Protein AF-0000000075579683 (afdb_homodimer)

Sequence (230 aa):
MEKKNVARTNLFSVRLKEKQGLSKVEIKRVVIPQSGKAEYHLHPCPVVGHVVSGTLLFQIEGESPQLLTTGEAFYEPKNKPILHFDNVSDSESLVFIAYYLIEECEDLIVLLPKKMEKKNVARTNLFSVRLKEKQGLSKVEIKRVVIPQSGKAEYHLHPCPVVGHVVSGTLLFQIEGESPQLLTTGEAFYEPKNKPILHFDNVSDSESLVFIAYYLIEECEDLIVLLPKK

Organism: Bacteroides fragilis (strain ATCC 25285 / DSM 2151 / CCUG 4856 / JCM 11019 / LMG 10263 / NCTC 9343 / Onslow / VPI 2553 / EN-2) (NCBI:txid272559)

Structure (mmCIF, N/CA/C/O backbone):
data_AF-0000000075579683-model_v1
#
loop_
_entity.id
_entity.type
_entity.pdbx_description
1 polymer 'Uncharacterized protein'
#
loop_
_atom_site.group_PDB
_atom_site.id
_atom_site.type_symbol
_atom_site.label_atom_id
_atom_site.label_alt_id
_atom_site.label_comp_id
_atom_site.label_asym_id
_atom_site.label_entity_id
_atom_site.label_seq_id
_atom_site.pdbx_PDB_ins_code
_atom_site.Cartn_x
_atom_site.Cartn_y
_atom_site.Cartn_z
_atom_site.occupancy
_atom_site.B_iso_or_equiv
_atom_site.auth_seq_id
_atom_site.auth_comp_id
_atom_site.auth_asym_id
_atom_site.auth_atom_id
_atom_site.pdbx_PDB_model_num
ATOM 1 N N . MET A 1 1 ? -15.383 17.844 24.594 1 33.81 1 MET A N 1
ATOM 2 C CA . MET A 1 1 ? -15.281 17.438 23.188 1 33.81 1 MET A CA 1
ATOM 3 C C . MET A 1 1 ? -14.383 16.219 23.047 1 33.81 1 MET A C 1
ATOM 5 O O . MET A 1 1 ? -13.203 16.266 23.406 1 33.81 1 MET A O 1
ATOM 9 N N . GLU A 1 2 ? -14.891 15.125 23.219 1 41 2 GLU A N 1
ATOM 10 C CA . GLU A 1 2 ? -14.062 13.938 23.406 1 41 2 GLU A CA 1
ATOM 11 C C . GLU A 1 2 ? -12.914 13.898 22.406 1 41 2 GLU A C 1
ATOM 13 O O . GLU A 1 2 ? -13.102 14.18 21.219 1 41 2 GLU A O 1
ATOM 18 N N . LYS A 1 3 ? -11.766 14.109 22.828 1 48.84 3 LYS A N 1
ATOM 19 C CA . LYS A 1 3 ? -10.531 14.227 22.062 1 48.84 3 LYS A CA 1
ATOM 20 C C . LYS A 1 3 ? -10.461 13.156 20.969 1 48.84 3 LYS A C 1
ATOM 22 O O . LYS A 1 3 ? -10.562 11.961 21.25 1 48.84 3 LYS A O 1
ATOM 27 N N . LYS A 1 4 ? -11.289 13.258 19.828 1 62.31 4 LYS A N 1
ATOM 28 C CA . LYS A 1 4 ? -11.523 12.336 18.719 1 62.31 4 LYS A CA 1
ATOM 29 C C . LYS A 1 4 ? -10.203 11.859 18.125 1 62.31 4 LYS A C 1
ATOM 31 O O . LYS A 1 4 ? -9.516 12.625 17.438 1 62.31 4 LYS A O 1
ATOM 36 N N . ASN A 1 5 ? -9.719 10.836 18.844 1 86.38 5 ASN A N 1
ATOM 37 C CA . ASN A 1 5 ? -8.352 10.438 18.562 1 86.38 5 ASN A CA 1
ATOM 38 C C . ASN A 1 5 ? -8.258 9.602 17.281 1 86.38 5 ASN A C 1
ATOM 40 O O . ASN A 1 5 ? -9.242 8.984 16.875 1 86.38 5 ASN A O 1
ATOM 44 N N . VAL A 1 6 ? -7.223 9.766 16.594 1 95.5 6 VAL A N 1
ATOM 45 C CA . VAL A 1 6 ? -6.852 8.961 15.43 1 95.5 6 VAL A CA 1
ATOM 46 C C . VAL A 1 6 ? -6.57 7.523 15.859 1 95.5 6 VAL A C 1
ATOM 48 O O . VAL A 1 6 ? -5.723 7.285 16.719 1 95.5 6 VAL A O 1
ATOM 51 N N . ALA A 1 7 ? -7.441 6.555 15.359 1 97.31 7 ALA A N 1
ATOM 52 C CA . ALA A 1 7 ? -7.242 5.141 15.672 1 97.31 7 ALA A CA 1
ATOM 53 C C . ALA A 1 7 ? -6.387 4.465 14.602 1 97.31 7 ALA A C 1
ATOM 55 O O . ALA A 1 7 ? -6.641 4.613 13.406 1 97.31 7 ALA A O 1
ATOM 56 N N . ARG A 1 8 ? -5.391 3.67 15.047 1 96.94 8 ARG A N 1
ATOM 57 C CA . ARG A 1 8 ? -4.504 2.941 14.148 1 96.94 8 ARG A CA 1
ATOM 58 C C . ARG A 1 8 ? -4.523 1.447 14.445 1 96.94 8 ARG A C 1
ATOM 60 O O . ARG A 1 8 ? -4.34 1.037 15.594 1 96.94 8 ARG A O 1
ATOM 67 N N . THR A 1 9 ? -4.82 0.732 13.492 1 97.38 9 THR A N 1
ATOM 68 C CA . THR A 1 9 ? -4.789 -0.722 13.602 1 97.38 9 THR A CA 1
ATOM 69 C C . THR A 1 9 ? -3.713 -1.31 12.695 1 97.38 9 THR A C 1
ATOM 71 O O . THR A 1 9 ? -3.643 -0.971 11.508 1 97.38 9 THR A O 1
ATOM 74 N N . ASN A 1 10 ? -2.877 -2.219 13.25 1 98.12 10 ASN A N 1
ATOM 75 C CA . ASN A 1 10 ? -1.875 -2.891 12.43 1 98.12 10 ASN A CA 1
ATOM 76 C C . ASN A 1 10 ? -2.498 -3.975 11.562 1 98.12 10 ASN A C 1
ATOM 78 O O . ASN A 1 10 ? -3.109 -4.914 12.07 1 98.12 10 ASN A O 1
ATOM 82 N N . LEU A 1 11 ? -2.352 -3.887 10.234 1 97.69 11 LEU A N 1
ATOM 83 C CA . LEU A 1 11 ? -2.879 -4.898 9.328 1 97.69 11 LEU A CA 1
ATOM 84 C C . LEU A 1 11 ? -1.816 -5.945 9 1 97.69 11 LEU A C 1
ATOM 86 O O . LEU A 1 11 ? -2.121 -7.133 8.891 1 97.69 11 LEU A O 1
ATOM 90 N N . PHE A 1 12 ? -0.667 -5.5 8.828 1 98.31 12 PHE A N 1
ATOM 91 C CA . PHE A 1 12 ? 0.374 -6.387 8.32 1 98.31 12 PHE A CA 1
ATOM 92 C C . PHE A 1 12 ? 1.755 -5.781 8.547 1 98.31 12 PHE A C 1
ATOM 94 O O . PHE A 1 12 ? 1.937 -4.57 8.414 1 98.31 12 PHE A O 1
ATOM 101 N N . SER A 1 13 ? 2.688 -6.543 8.984 1 98.5 13 SER A N 1
ATOM 102 C CA . SER A 1 13 ? 4.105 -6.215 9.109 1 98.5 13 SER A CA 1
ATOM 103 C C . SER A 1 13 ? 4.977 -7.273 8.438 1 98.5 13 SER A C 1
ATOM 105 O O . SER A 1 13 ? 4.836 -8.469 8.711 1 98.5 13 SER A O 1
ATOM 107 N N . VAL A 1 14 ? 5.891 -6.785 7.547 1 98.44 14 VAL A N 1
ATOM 108 C CA . VAL A 1 14 ? 6.73 -7.777 6.883 1 98.44 14 VAL A CA 1
ATOM 109 C C . VAL A 1 14 ? 8.156 -7.238 6.754 1 98.44 14 VAL A C 1
ATOM 111 O O . VAL A 1 14 ? 8.352 -6.07 6.41 1 98.44 14 VAL A O 1
ATOM 114 N N . ARG A 1 15 ? 9.055 -8.07 7.102 1 98 15 ARG A N 1
ATOM 115 C CA . A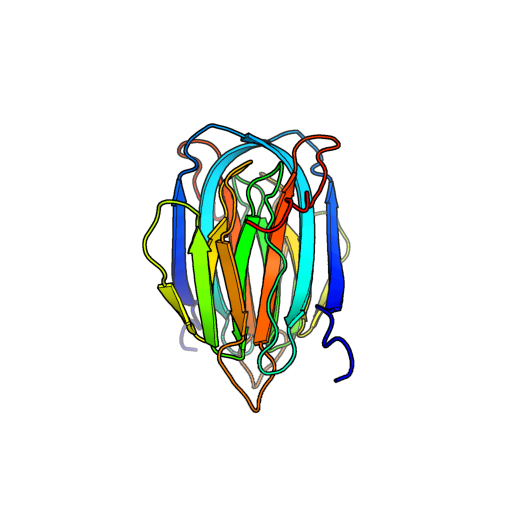RG A 1 15 ? 10.469 -7.805 6.824 1 98 15 ARG A CA 1
ATOM 116 C C . ARG A 1 15 ? 10.906 -8.477 5.527 1 98 15 ARG A C 1
ATOM 118 O O . ARG A 1 15 ? 10.648 -9.664 5.316 1 98 15 ARG A O 1
ATOM 125 N N . LEU A 1 16 ? 11.508 -7.672 4.676 1 97.88 16 LEU A N 1
ATOM 126 C CA . LEU A 1 16 ? 12.008 -8.242 3.43 1 97.88 16 LEU A CA 1
ATOM 127 C C . LEU A 1 16 ? 13.211 -9.148 3.688 1 97.88 16 LEU A C 1
ATOM 129 O O . LEU A 1 16 ? 14.039 -8.852 4.555 1 97.88 16 LEU A O 1
ATOM 133 N N . LYS A 1 17 ? 13.266 -10.203 2.922 1 93.25 17 LYS A N 1
ATOM 134 C CA . LYS A 1 17 ? 14.383 -11.133 3.082 1 93.25 17 LYS A CA 1
ATOM 135 C C . LYS A 1 17 ? 15.703 -10.461 2.732 1 93.25 17 LYS A C 1
ATOM 137 O O . LYS A 1 17 ? 16.719 -10.68 3.408 1 93.25 17 LYS A O 1
ATOM 142 N N . GLU A 1 18 ? 15.719 -9.68 1.678 1 93.56 18 GLU A N 1
ATOM 143 C CA . GLU A 1 18 ? 16.859 -8.883 1.265 1 93.56 18 GLU A CA 1
ATOM 144 C C . GLU A 1 18 ? 16.484 -7.414 1.102 1 93.56 18 GLU A C 1
ATOM 146 O O . GLU A 1 18 ? 15.375 -7.102 0.655 1 93.56 18 GLU A O 1
ATOM 151 N N . LYS A 1 19 ? 17.469 -6.652 1.446 1 93.25 19 LYS A N 1
ATOM 152 C CA . LYS A 1 19 ? 17.219 -5.223 1.272 1 93.25 19 LYS A CA 1
ATOM 153 C C . LYS A 1 19 ? 16.969 -4.887 -0.194 1 93.25 19 LYS A C 1
ATOM 155 O O . LYS A 1 19 ? 17.641 -5.406 -1.084 1 93.25 19 LYS A O 1
ATOM 160 N N . GLN A 1 20 ? 16.047 -4.062 -0.339 1 95.5 20 GLN A N 1
ATOM 161 C CA . GLN A 1 20 ? 15.633 -3.598 -1.658 1 95.5 20 GLN A CA 1
ATOM 162 C C . GLN A 1 20 ? 15.828 -2.092 -1.799 1 95.5 20 GLN A C 1
ATOM 164 O O . GLN A 1 20 ? 15.562 -1.334 -0.865 1 95.5 20 GLN A O 1
ATOM 169 N N . GLY A 1 21 ? 16.438 -1.691 -2.953 1 97.56 21 GLY A N 1
ATOM 170 C CA . GLY A 1 21 ? 16.328 -0.278 -3.275 1 97.56 21 GLY A CA 1
ATOM 171 C C . GLY A 1 21 ? 14.93 0.118 -3.727 1 97.56 21 GLY A C 1
ATOM 172 O O . GLY A 1 21 ? 14.242 -0.666 -4.383 1 97.56 21 GLY A O 1
ATOM 173 N N . LEU A 1 22 ? 14.539 1.293 -3.324 1 98.38 22 LEU A N 1
ATOM 174 C CA . LEU A 1 22 ? 13.219 1.788 -3.695 1 98.38 22 LEU A CA 1
ATOM 175 C C . LEU A 1 22 ? 13.32 3.148 -4.375 1 98.38 22 LEU A C 1
ATOM 177 O O . LEU A 1 22 ? 13.82 4.109 -3.785 1 98.38 22 LEU A O 1
ATOM 181 N N . SER A 1 23 ? 12.906 3.256 -5.602 1 98.44 23 SER A N 1
ATOM 182 C CA . SER A 1 23 ? 12.953 4.527 -6.316 1 98.44 23 SER A CA 1
ATOM 183 C C . SER A 1 23 ? 11.578 4.918 -6.84 1 98.44 23 SER A C 1
ATOM 185 O O . SER A 1 23 ? 11.352 6.07 -7.211 1 98.44 23 SER A O 1
ATOM 187 N N . LYS A 1 24 ? 10.648 3.963 -6.906 1 98.5 24 LYS A N 1
ATOM 188 C CA . LYS A 1 24 ? 9.32 4.18 -7.473 1 98.5 24 LYS A CA 1
ATOM 189 C C . LYS A 1 24 ? 8.289 3.254 -6.828 1 98.5 24 LYS A C 1
ATOM 191 O O . LYS A 1 24 ? 8.609 2.129 -6.441 1 98.5 24 LYS A O 1
ATOM 196 N N . VAL A 1 25 ? 7.082 3.717 -6.66 1 98.75 25 VAL A N 1
ATOM 197 C CA . VAL A 1 25 ? 5.957 2.893 -6.23 1 98.75 25 VAL A CA 1
ATOM 198 C C . VAL A 1 25 ? 4.832 2.975 -7.262 1 98.75 25 VAL A C 1
ATOM 200 O O . VAL A 1 25 ? 4.473 4.062 -7.715 1 98.75 25 VAL A O 1
ATOM 203 N N . GLU A 1 26 ? 4.355 1.849 -7.695 1 98.75 26 GLU A N 1
ATOM 204 C CA . GLU A 1 26 ? 3.143 1.742 -8.5 1 98.75 26 GLU A CA 1
ATOM 205 C C . GLU A 1 26 ? 2.004 1.121 -7.695 1 98.75 26 GLU A C 1
ATOM 207 O O . GLU A 1 26 ? 2.168 0.058 -7.094 1 98.75 26 GLU A O 1
ATOM 212 N N . ILE A 1 27 ? 0.857 1.819 -7.668 1 98.88 27 ILE A N 1
ATOM 213 C CA . ILE A 1 27 ? -0.323 1.308 -6.98 1 98.88 27 ILE A CA 1
ATOM 214 C C . ILE A 1 27 ? -1.395 0.935 -8 1 98.88 27 ILE A C 1
ATOM 216 O O . ILE A 1 27 ? -1.785 1.761 -8.828 1 98.88 27 ILE A O 1
ATOM 220 N N . LYS A 1 28 ? -1.854 -0.32 -7.965 1 98.69 28 LYS A N 1
ATOM 221 C CA . LYS A 1 28 ? -2.846 -0.826 -8.906 1 98.69 28 LYS A CA 1
ATOM 222 C C . LYS A 1 28 ? -4.074 -1.365 -8.18 1 98.69 28 LYS A C 1
ATOM 224 O O . LYS A 1 28 ? -3.947 -2.012 -7.137 1 98.69 28 LYS A O 1
ATOM 229 N N . ARG A 1 29 ? -5.207 -1.025 -8.672 1 98.62 29 ARG A N 1
ATOM 230 C CA . ARG A 1 29 ? -6.426 -1.751 -8.328 1 98.62 29 ARG A CA 1
ATOM 231 C C . ARG A 1 29 ? -6.676 -2.898 -9.305 1 98.62 29 ARG A C 1
ATOM 233 O O . ARG A 1 29 ? -6.727 -2.689 -10.516 1 98.62 29 ARG A O 1
ATOM 240 N N . VAL A 1 30 ? -6.844 -4.07 -8.82 1 98.81 30 VAL A N 1
ATOM 241 C CA . VAL A 1 30 ? -6.953 -5.242 -9.688 1 98.81 30 VAL A CA 1
ATOM 242 C C . VAL A 1 30 ? -8.266 -5.969 -9.398 1 98.81 30 VAL A C 1
ATOM 244 O O . VAL A 1 30 ? -8.656 -6.137 -8.242 1 98.81 30 VAL A O 1
ATOM 247 N N . VAL A 1 31 ? -8.906 -6.379 -10.414 1 98.75 31 VAL A N 1
ATOM 248 C CA . VAL A 1 31 ? -10.164 -7.113 -10.32 1 98.75 31 VAL A CA 1
ATOM 249 C C . VAL A 1 31 ? -10.031 -8.453 -11.039 1 98.75 31 VAL A C 1
ATOM 251 O O . VAL A 1 31 ? -9.711 -8.5 -12.234 1 98.75 31 VAL A O 1
ATOM 254 N N . ILE A 1 32 ? -10.234 -9.5 -10.312 1 98.69 32 ILE A N 1
ATOM 255 C CA . ILE A 1 32 ? -10.297 -10.844 -10.891 1 98.69 32 ILE A CA 1
ATOM 256 C C . ILE A 1 32 ? -11.742 -11.336 -10.883 1 98.69 32 ILE A C 1
ATOM 258 O O . ILE A 1 32 ? -12.367 -11.43 -9.828 1 98.69 32 ILE A O 1
ATOM 262 N N . PRO A 1 33 ? -12.312 -11.602 -12.055 1 98.44 33 PRO A N 1
ATOM 263 C CA . PRO A 1 33 ? -13.719 -12.016 -12.102 1 98.44 33 PRO A CA 1
ATOM 264 C C . PRO A 1 33 ? -13.977 -13.32 -11.344 1 98.44 33 PRO A C 1
ATOM 266 O O . PRO A 1 33 ? -13.023 -13.977 -10.906 1 98.44 33 PRO A O 1
ATOM 269 N N . GLN A 1 34 ? -15.289 -13.602 -11.188 1 97.88 34 GLN A N 1
ATOM 270 C CA . GLN A 1 34 ? -15.68 -14.836 -10.516 1 97.88 34 GLN A CA 1
ATOM 271 C C . GLN A 1 34 ? -14.938 -16.031 -11.102 1 97.88 34 GLN A C 1
ATOM 273 O O . GLN A 1 34 ? -14.805 -16.156 -12.32 1 97.88 34 GLN A O 1
ATOM 278 N N . SER A 1 35 ? -14.391 -16.812 -10.227 1 97.5 35 SER A N 1
ATOM 279 C CA . SER A 1 35 ? -13.711 -18.062 -10.547 1 97.5 35 SER A CA 1
ATOM 280 C C . SER A 1 35 ? -12.453 -17.812 -11.375 1 97.5 35 SER A C 1
ATOM 282 O O . SER A 1 35 ? -11.867 -18.75 -11.922 1 97.5 35 SER A O 1
ATOM 284 N N . GLY A 1 36 ? -12.07 -16.547 -11.398 1 97.88 36 GLY A N 1
ATOM 285 C CA . GLY A 1 36 ? -10.875 -16.188 -12.156 1 97.88 36 GLY A CA 1
ATOM 286 C C . GLY A 1 36 ? -9.586 -16.516 -11.422 1 97.88 36 GLY A C 1
ATOM 287 O O . GLY A 1 36 ? -9.586 -16.672 -10.203 1 97.88 36 GLY A O 1
ATOM 288 N N . LYS A 1 37 ? -8.5 -16.562 -12.219 1 96.81 37 LYS A N 1
ATOM 289 C CA . LYS A 1 37 ? -7.172 -16.859 -11.688 1 96.81 37 LYS A CA 1
ATOM 290 C C . LYS A 1 37 ? -6.102 -16.016 -12.359 1 96.81 37 LYS A C 1
ATOM 292 O O . LYS A 1 37 ? -6.172 -15.766 -13.57 1 96.81 37 LYS A O 1
ATOM 297 N N . ALA A 1 38 ? -5.168 -15.594 -11.5 1 96.94 38 ALA A N 1
ATOM 298 C CA . ALA A 1 38 ? -3.979 -15.016 -12.125 1 96.94 38 ALA A CA 1
ATOM 299 C C . ALA A 1 38 ? -3.094 -16.109 -12.727 1 96.94 38 ALA A C 1
ATOM 301 O O . ALA A 1 38 ? -3 -17.203 -12.18 1 96.94 38 ALA A O 1
ATOM 302 N N . GLU A 1 39 ? -2.424 -15.734 -13.789 1 96 39 GLU A N 1
ATOM 303 C CA . GLU A 1 39 ? -1.449 -16.656 -14.375 1 96 39 GLU A CA 1
ATOM 304 C C . GLU A 1 39 ? -0.264 -16.859 -13.438 1 96 39 GLU A C 1
ATOM 306 O O . GLU A 1 39 ? 0.032 -16.016 -12.594 1 96 39 GLU A O 1
ATOM 311 N N . TYR A 1 40 ? 0.343 -18.016 -13.633 1 97.75 40 TYR A N 1
ATOM 312 C CA . TYR A 1 40 ? 1.605 -18.281 -12.945 1 97.75 40 TYR A CA 1
ATOM 313 C C . TYR A 1 40 ? 2.627 -17.188 -13.258 1 97.75 40 TYR A C 1
ATOM 315 O O . TYR A 1 40 ? 2.893 -16.891 -14.43 1 97.75 40 TYR A O 1
ATOM 323 N N . HIS A 1 41 ? 3.215 -16.547 -12.164 1 98.44 41 HIS A N 1
ATOM 324 C CA . HIS A 1 41 ? 4.031 -15.359 -12.406 1 98.44 41 HIS A CA 1
ATOM 325 C C . HIS A 1 41 ? 4.988 -15.102 -11.25 1 98.44 41 HIS A C 1
ATOM 327 O O . HIS A 1 41 ? 4.949 -15.805 -10.234 1 98.44 41 HIS A O 1
ATOM 333 N N . LEU A 1 42 ? 5.824 -14.172 -11.43 1 98.62 42 LEU A N 1
ATOM 334 C CA . LEU A 1 42 ? 6.609 -13.555 -10.367 1 98.62 42 LEU A CA 1
ATOM 335 C C . LEU A 1 42 ? 6.777 -12.062 -10.609 1 98.62 42 LEU A C 1
ATOM 337 O O . LEU A 1 42 ? 6.414 -11.555 -11.672 1 98.62 42 LEU A O 1
ATOM 341 N N . HIS A 1 43 ? 7.211 -11.383 -9.609 1 98.69 43 HIS A N 1
ATOM 342 C CA . HIS A 1 43 ? 7.508 -9.961 -9.711 1 98.69 43 HIS A CA 1
ATOM 343 C C . HIS A 1 43 ? 8.984 -9.688 -9.453 1 98.69 43 HIS A C 1
ATOM 345 O O . HIS A 1 43 ? 9.547 -10.133 -8.453 1 98.69 43 HIS A O 1
ATOM 351 N N . PRO A 1 44 ? 9.68 -8.961 -10.352 1 98.25 44 PRO A N 1
ATOM 352 C CA . PRO A 1 44 ? 11.07 -8.562 -10.125 1 98.25 44 PRO A CA 1
ATOM 353 C C . PRO A 1 44 ? 11.211 -7.531 -9.008 1 98.25 44 PRO A C 1
ATOM 355 O O . PRO A 1 44 ? 12.32 -7.09 -8.711 1 98.25 44 PRO A O 1
ATOM 358 N N . CYS A 1 45 ? 10.172 -7.074 -8.367 1 98.25 45 CYS A N 1
ATOM 359 C CA . CYS A 1 45 ? 10.117 -6.211 -7.195 1 98.25 45 CYS A CA 1
ATOM 360 C C . CYS A 1 45 ? 9.211 -6.805 -6.121 1 98.25 45 CYS A C 1
ATOM 362 O O . CYS A 1 45 ? 8.328 -7.613 -6.422 1 98.25 45 CYS A O 1
ATOM 364 N N . PRO A 1 46 ? 9.438 -6.434 -4.809 1 98.5 46 PRO A N 1
ATOM 365 C CA . PRO A 1 46 ? 8.438 -6.836 -3.816 1 98.5 46 PRO A CA 1
ATOM 366 C C . PRO A 1 46 ? 7.066 -6.215 -4.074 1 98.5 46 PRO A C 1
ATOM 368 O O . PRO A 1 46 ? 6.98 -5.062 -4.508 1 98.5 46 PRO A O 1
ATOM 371 N N . VAL A 1 47 ? 6.008 -6.949 -3.814 1 98.81 47 VAL A N 1
ATOM 372 C CA . VAL A 1 47 ? 4.641 -6.453 -3.91 1 98.81 47 VAL A CA 1
ATOM 373 C C . VAL A 1 47 ? 3.91 -6.688 -2.59 1 98.81 47 VAL A C 1
ATOM 375 O O . VAL A 1 47 ? 3.979 -7.781 -2.023 1 98.81 47 VAL A O 1
ATOM 378 N N . VAL A 1 48 ? 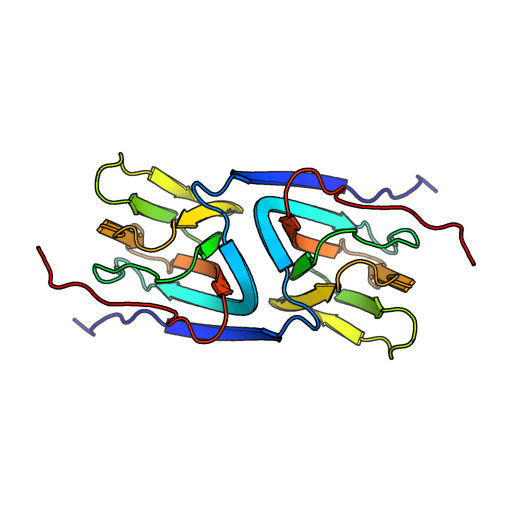3.334 -5.703 -2.035 1 98.88 48 VAL A N 1
ATOM 379 C CA . VAL A 1 48 ? 2.43 -5.812 -0.894 1 98.88 48 VAL A CA 1
ATOM 380 C C . VAL A 1 48 ? 1.044 -5.305 -1.284 1 98.88 48 VAL A C 1
ATOM 382 O O . VAL A 1 48 ? 0.897 -4.566 -2.262 1 98.88 48 VAL A O 1
ATOM 385 N N . GLY A 1 49 ? 0.071 -5.695 -0.578 1 98.81 49 GLY A N 1
ATOM 386 C CA . GLY A 1 49 ? -1.29 -5.258 -0.843 1 98.81 49 GLY A CA 1
ATOM 387 C C . GLY A 1 49 ? -2.303 -5.84 0.125 1 98.81 49 GLY A C 1
ATOM 388 O O . GLY A 1 49 ? -1.933 -6.391 1.163 1 98.81 49 GLY A O 1
ATOM 389 N N . HIS A 1 50 ? -3.543 -5.605 -0.127 1 98.75 50 HIS A N 1
ATOM 390 C CA . HIS A 1 50 ? -4.625 -6.168 0.678 1 98.75 50 HIS A CA 1
ATOM 391 C C . HIS A 1 50 ? -5.871 -6.406 -0.164 1 98.75 50 HIS A C 1
ATOM 393 O O . HIS A 1 50 ? -6.059 -5.766 -1.202 1 98.75 50 HIS A O 1
ATOM 399 N N . VAL A 1 51 ? -6.68 -7.301 0.344 1 98.81 51 VAL A N 1
ATOM 400 C CA . VAL A 1 51 ? -7.957 -7.609 -0.293 1 98.81 51 VAL A CA 1
ATOM 401 C C . VAL A 1 51 ? -8.984 -6.539 0.065 1 98.81 51 VAL A C 1
ATOM 403 O O . VAL A 1 51 ? -9.172 -6.223 1.241 1 98.81 51 VAL A O 1
ATOM 406 N N . VAL A 1 52 ? -9.594 -5.977 -0.947 1 98.25 52 VAL A N 1
ATOM 407 C CA . VAL A 1 52 ? -10.641 -4.977 -0.745 1 98.25 52 VAL A CA 1
ATOM 408 C C . VAL A 1 52 ? -12 -5.668 -0.632 1 98.25 52 VAL A C 1
ATOM 410 O O . VAL A 1 52 ? -12.812 -5.309 0.218 1 98.25 52 VAL A O 1
ATOM 413 N N . SER A 1 53 ? -12.18 -6.633 -1.475 1 98.38 53 SER A N 1
ATOM 414 C CA . SER A 1 53 ? -13.391 -7.441 -1.431 1 98.38 53 SER A CA 1
ATOM 415 C C . SER A 1 53 ? -13.164 -8.82 -2.045 1 98.38 53 SER A C 1
ATOM 417 O O . SER A 1 53 ? -12.414 -8.953 -3.012 1 98.38 53 SER A O 1
ATOM 419 N N . GLY A 1 54 ? -13.922 -9.805 -1.453 1 98.44 54 GLY A N 1
ATOM 420 C CA . GLY A 1 54 ? -13.828 -11.164 -1.963 1 98.44 54 GLY A CA 1
ATOM 421 C C . GLY A 1 54 ? -12.906 -12.047 -1.146 1 98.44 54 GLY A C 1
ATOM 422 O O . GLY A 1 54 ? -12.562 -11.711 -0.013 1 98.44 54 GLY A O 1
ATOM 423 N N . THR A 1 55 ? -12.719 -13.25 -1.65 1 98.69 55 THR A N 1
ATOM 424 C CA . THR A 1 55 ? -11.844 -14.242 -1.039 1 98.69 55 THR A CA 1
ATOM 425 C C . THR A 1 55 ? -10.773 -14.695 -2.023 1 98.69 55 THR A C 1
ATOM 427 O O . THR A 1 55 ? -11.078 -15.086 -3.152 1 98.69 55 THR A O 1
ATOM 430 N N . LEU A 1 56 ? -9.539 -14.617 -1.562 1 98.88 56 LEU A N 1
ATOM 431 C CA . LEU A 1 56 ? -8.352 -14.898 -2.369 1 98.88 56 LEU A CA 1
ATOM 432 C C . LEU A 1 56 ? -7.688 -16.188 -1.925 1 98.88 56 LEU A C 1
ATOM 434 O O . LEU A 1 56 ? -7.336 -16.344 -0.753 1 98.88 56 LEU A O 1
ATOM 438 N N . LEU A 1 57 ? -7.543 -17.125 -2.816 1 98.94 57 LEU A N 1
ATOM 439 C CA . LEU A 1 57 ? -6.578 -18.203 -2.619 1 98.94 57 LEU A CA 1
ATOM 440 C C . LEU A 1 57 ? -5.184 -17.781 -3.055 1 98.94 57 LEU A C 1
ATOM 442 O O . LEU A 1 57 ? -4.941 -17.562 -4.242 1 98.94 57 LEU A O 1
ATOM 446 N N . PHE A 1 58 ? -4.336 -17.656 -2.117 1 98.94 58 PHE A N 1
ATOM 447 C CA . PHE A 1 58 ? -2.986 -17.141 -2.307 1 98.94 58 PHE A CA 1
ATOM 448 C C . PHE A 1 58 ? -1.945 -18.203 -1.977 1 98.94 58 PHE A C 1
ATOM 450 O O . PHE A 1 58 ? -1.998 -18.828 -0.911 1 98.94 58 PHE A O 1
ATOM 457 N N . GLN A 1 59 ? -0.987 -18.359 -2.914 1 98.88 59 GLN A N 1
ATOM 458 C CA . GLN A 1 59 ? 0.049 -19.344 -2.623 1 98.88 59 GLN A CA 1
ATOM 459 C C . GLN A 1 59 ? 1.359 -18.984 -3.318 1 98.88 59 GLN A C 1
ATOM 461 O O . GLN A 1 59 ? 1.416 -18.906 -4.547 1 98.88 59 GLN A O 1
ATOM 466 N N . ILE A 1 60 ? 2.318 -18.797 -2.559 1 98.75 60 ILE A N 1
ATOM 467 C CA . ILE A 1 60 ? 3.688 -18.703 -3.051 1 98.75 60 ILE A CA 1
ATOM 468 C C . ILE A 1 60 ? 4.234 -20.094 -3.311 1 98.75 60 ILE A C 1
ATOM 470 O O . ILE A 1 60 ? 4.023 -21.016 -2.51 1 98.75 60 ILE A O 1
ATOM 474 N N . GLU A 1 61 ? 4.941 -20.234 -4.422 1 98.31 61 GLU A N 1
ATOM 475 C CA . GLU A 1 61 ? 5.504 -21.547 -4.715 1 98.31 61 GLU A CA 1
ATOM 476 C C . GLU A 1 61 ? 6.406 -22.031 -3.582 1 98.31 61 GLU A C 1
ATOM 478 O O . GLU A 1 61 ? 7.27 -21.281 -3.107 1 98.31 61 GLU A O 1
ATOM 483 N N . GLY A 1 62 ? 6.152 -23.25 -3.195 1 98 62 GLY A N 1
ATOM 484 C CA . GLY A 1 62 ? 6.941 -23.844 -2.127 1 98 62 GLY A CA 1
ATOM 485 C C . GLY A 1 62 ? 6.363 -23.578 -0.748 1 98 62 GLY A C 1
ATOM 486 O O . GLY A 1 62 ? 6.891 -24.078 0.251 1 98 62 GLY A O 1
ATOM 487 N N . GLU A 1 63 ? 5.34 -22.781 -0.603 1 98.5 63 GLU A N 1
ATOM 488 C CA . GLU A 1 63 ? 4.688 -22.5 0.669 1 98.5 63 GLU A CA 1
ATOM 489 C C . GLU A 1 63 ? 3.252 -23.016 0.684 1 98.5 63 GLU A C 1
ATOM 491 O O . GLU A 1 63 ? 2.701 -23.359 -0.364 1 98.5 63 GLU A O 1
ATOM 496 N N . SER A 1 64 ? 2.664 -23.125 1.851 1 98.69 64 SER A N 1
ATOM 497 C CA . SER A 1 64 ? 1.271 -23.547 1.97 1 98.69 64 SER A CA 1
ATOM 498 C C . SER A 1 64 ? 0.325 -22.469 1.433 1 98.69 64 SER A C 1
ATOM 500 O O . SER A 1 64 ? 0.596 -21.281 1.559 1 98.69 64 SER A O 1
ATOM 502 N N . PRO A 1 65 ? -0.823 -22.906 0.901 1 98.69 65 PRO A N 1
ATOM 503 C CA . PRO A 1 65 ? -1.813 -21.922 0.468 1 98.69 65 PRO A CA 1
ATOM 504 C C . PRO A 1 65 ? -2.479 -21.203 1.639 1 98.69 65 PRO A C 1
ATOM 506 O O . PRO A 1 65 ? -2.566 -21.75 2.738 1 98.69 65 PRO A O 1
ATOM 509 N N . GLN A 1 66 ? -2.908 -20.031 1.371 1 98.75 66 GLN A N 1
ATOM 510 C CA . GLN A 1 66 ? -3.666 -19.219 2.314 1 98.75 66 GLN A CA 1
ATOM 511 C C . GLN A 1 66 ? -4.965 -18.719 1.689 1 98.75 66 GLN A C 1
ATOM 513 O O . GLN A 1 66 ? -5.004 -18.391 0.501 1 98.75 66 GLN A O 1
ATOM 518 N N . LEU A 1 67 ? -5.977 -18.719 2.492 1 98.81 67 LEU A N 1
ATOM 519 C CA . LEU A 1 67 ? -7.191 -18 2.119 1 98.81 67 LEU A CA 1
ATOM 520 C C . LEU A 1 67 ? -7.238 -16.625 2.789 1 98.81 67 LEU A C 1
ATOM 522 O O . LEU A 1 67 ? -7.199 -16.531 4.016 1 98.81 67 LEU A O 1
ATOM 526 N N . LEU A 1 68 ? -7.273 -15.625 1.999 1 98.81 68 LEU A N 1
ATOM 527 C CA . LEU A 1 68 ? -7.344 -14.258 2.504 1 98.81 68 LEU A CA 1
ATOM 528 C C . LEU A 1 68 ? -8.688 -13.625 2.168 1 98.81 68 LEU A C 1
ATOM 530 O O . LEU A 1 68 ? -9.18 -13.758 1.041 1 98.81 68 LEU A O 1
ATOM 534 N N . THR A 1 69 ? -9.242 -12.945 3.141 1 98.56 69 THR A N 1
ATOM 535 C CA . THR A 1 69 ? -10.539 -12.305 2.93 1 98.56 69 THR A CA 1
ATOM 536 C C . THR A 1 69 ? -10.422 -10.789 3.059 1 98.56 69 THR A C 1
ATOM 538 O O . THR A 1 69 ? -9.328 -10.266 3.277 1 98.56 69 THR A O 1
ATOM 541 N N . THR A 1 70 ? -11.555 -10.148 2.848 1 97.94 70 THR A N 1
ATOM 542 C CA . THR A 1 70 ? -11.633 -8.695 2.826 1 97.94 70 THR A CA 1
ATOM 543 C C . THR A 1 70 ? -10.859 -8.094 4 1 97.94 70 THR A C 1
ATOM 545 O O . THR A 1 70 ? -11.078 -8.477 5.152 1 97.94 70 THR A O 1
ATOM 548 N N . GLY A 1 71 ? -9.93 -7.227 3.648 1 96.81 71 GLY A N 1
ATOM 549 C CA . GLY A 1 71 ? -9.18 -6.508 4.668 1 96.81 71 GLY A CA 1
ATOM 550 C C . GLY A 1 71 ? -7.824 -7.129 4.961 1 96.81 71 GLY A C 1
ATOM 551 O O . GLY A 1 71 ? -6.953 -6.48 5.547 1 96.81 71 GLY A O 1
ATOM 552 N N . GLU A 1 72 ? -7.621 -8.336 4.602 1 98.31 72 GLU A N 1
ATOM 553 C CA . GLU A 1 72 ? -6.363 -9.008 4.91 1 98.31 72 GLU A CA 1
ATOM 554 C C . GLU A 1 72 ? -5.297 -8.695 3.863 1 98.31 72 GLU A C 1
ATOM 556 O O . GLU A 1 72 ? -5.605 -8.531 2.682 1 98.31 72 GLU A O 1
ATOM 561 N N . ALA A 1 73 ? -4.062 -8.633 4.34 1 98.75 73 ALA A N 1
ATOM 562 C CA . ALA A 1 73 ? -2.943 -8.203 3.506 1 98.75 73 ALA A CA 1
ATOM 563 C C . ALA A 1 73 ? -2.18 -9.406 2.955 1 98.75 73 ALA A C 1
ATOM 565 O O . ALA A 1 73 ? -2.309 -10.523 3.469 1 98.75 73 ALA A O 1
ATOM 566 N N . PHE A 1 74 ? -1.455 -9.227 1.897 1 98.88 74 PHE A N 1
ATOM 567 C CA . PHE A 1 74 ? -0.567 -10.219 1.309 1 98.88 74 PHE A CA 1
ATOM 568 C C . PHE A 1 74 ? 0.789 -9.609 0.978 1 98.88 74 PHE A C 1
ATOM 570 O O . PHE A 1 74 ? 0.923 -8.383 0.909 1 98.88 74 PHE A O 1
ATOM 577 N N . TYR A 1 75 ? 1.74 -10.445 0.851 1 98.88 75 TYR A N 1
ATOM 578 C CA . TYR A 1 75 ? 3.098 -10.086 0.454 1 98.88 75 TYR A CA 1
ATOM 579 C C . TYR A 1 75 ? 3.643 -11.07 -0.572 1 98.88 75 TYR A C 1
ATOM 581 O O . TYR A 1 75 ? 3.619 -12.281 -0.351 1 98.88 75 TYR A O 1
ATOM 589 N N . GLU A 1 76 ? 4.016 -10.586 -1.7 1 98.69 76 GLU A N 1
ATOM 590 C CA . GLU A 1 76 ? 4.734 -11.344 -2.719 1 98.69 76 GLU A CA 1
ATOM 591 C C . GLU A 1 76 ? 6.207 -10.945 -2.77 1 98.69 76 GLU A C 1
ATOM 593 O O . GLU A 1 76 ? 6.547 -9.859 -3.246 1 98.69 76 GLU A O 1
ATOM 598 N N . PRO A 1 77 ? 7.121 -11.867 -2.369 1 98.5 77 PRO A N 1
ATOM 599 C CA . PRO A 1 77 ? 8.547 -11.516 -2.354 1 98.5 77 PRO A CA 1
ATOM 600 C C . PRO A 1 77 ? 9.125 -11.344 -3.756 1 98.5 77 PRO A C 1
ATOM 602 O O . PRO A 1 77 ? 8.656 -11.984 -4.703 1 98.5 77 PRO A O 1
ATOM 605 N N . LYS A 1 78 ? 10.141 -10.5 -3.822 1 98.31 78 LYS A N 1
ATOM 606 C CA . LYS A 1 78 ? 10.859 -10.281 -5.074 1 98.31 78 LYS A CA 1
ATOM 607 C C . LYS A 1 78 ? 11.32 -11.609 -5.684 1 98.31 78 LYS A C 1
ATOM 609 O O . LYS A 1 78 ? 11.914 -12.438 -4.996 1 98.31 78 LYS A O 1
ATOM 614 N N . ASN A 1 79 ? 10.984 -11.805 -6.906 1 98.12 79 ASN A N 1
ATOM 615 C CA . ASN A 1 79 ? 11.461 -12.898 -7.754 1 98.12 79 ASN A CA 1
ATOM 616 C C . ASN A 1 79 ? 11.008 -14.258 -7.227 1 98.12 79 ASN A C 1
ATOM 618 O O . ASN A 1 79 ? 11.672 -15.266 -7.461 1 98.12 79 ASN A O 1
ATOM 622 N N . LYS A 1 80 ? 10.008 -14.32 -6.449 1 98.31 80 LYS A N 1
ATOM 623 C CA . LYS A 1 80 ? 9.438 -15.594 -5.996 1 98.31 80 LYS A CA 1
ATOM 624 C C . LYS A 1 80 ? 8.164 -15.93 -6.766 1 98.31 80 LYS A C 1
ATOM 626 O O . LYS A 1 80 ? 7.23 -15.133 -6.816 1 98.31 80 LYS A O 1
ATOM 631 N N . PRO A 1 81 ? 8.117 -17.094 -7.363 1 98.69 81 PRO A N 1
ATOM 632 C CA . PRO A 1 81 ? 6.941 -17.453 -8.148 1 98.69 81 PRO A CA 1
ATOM 633 C C . PRO A 1 81 ? 5.672 -17.562 -7.305 1 98.69 81 PRO A C 1
ATOM 635 O O . PRO A 1 81 ? 5.711 -18.094 -6.191 1 98.69 81 PRO A O 1
ATOM 638 N N . ILE A 1 82 ? 4.582 -17.031 -7.824 1 98.69 82 ILE A N 1
ATOM 639 C CA . ILE A 1 82 ? 3.254 -17.125 -7.234 1 98.69 82 ILE A CA 1
ATOM 640 C C . ILE A 1 82 ? 2.439 -18.188 -7.977 1 98.69 82 ILE A C 1
ATOM 642 O O . ILE A 1 82 ? 2.113 -18.016 -9.156 1 98.69 82 ILE A O 1
ATOM 646 N N . LEU A 1 83 ? 2.141 -19.203 -7.215 1 98.31 83 LEU A N 1
ATOM 647 C CA . LEU A 1 83 ? 1.445 -20.344 -7.801 1 98.31 83 LEU A CA 1
ATOM 648 C C . LEU A 1 83 ? -0.048 -20.062 -7.926 1 98.31 83 LEU A C 1
ATOM 650 O O . LEU A 1 83 ? -0.664 -20.406 -8.938 1 98.31 83 LEU A O 1
ATOM 654 N N . HIS A 1 84 ? -0.583 -19.5 -6.887 1 98.31 84 HIS A N 1
ATOM 655 C CA . HIS A 1 84 ? -2.006 -19.188 -6.902 1 98.31 84 HIS A CA 1
ATOM 656 C C . HIS A 1 84 ? -2.26 -17.75 -6.453 1 98.31 84 HIS A C 1
ATOM 658 O O . HIS A 1 84 ? -1.711 -17.297 -5.441 1 98.31 84 HIS A O 1
ATOM 664 N N . PHE A 1 85 ? -3 -17.109 -7.164 1 98.69 85 PHE A N 1
ATOM 665 C CA . PHE A 1 85 ? -3.699 -15.859 -6.855 1 98.69 85 PHE A CA 1
ATOM 666 C C . PHE A 1 85 ? -5.094 -15.859 -7.473 1 98.69 85 PHE A C 1
ATOM 668 O O . PHE A 1 85 ? -5.328 -15.18 -8.477 1 98.69 85 PHE A O 1
ATOM 675 N N . ASP A 1 86 ? -5.992 -16.547 -6.785 1 98.62 86 ASP A N 1
ATOM 676 C CA . ASP A 1 86 ? -7.234 -17.016 -7.398 1 98.62 86 ASP A CA 1
ATOM 677 C C . ASP A 1 86 ? -8.453 -16.438 -6.672 1 98.62 86 ASP A C 1
ATOM 679 O O . ASP A 1 86 ? -8.469 -16.375 -5.441 1 98.62 86 ASP A O 1
ATOM 683 N N . ASN A 1 87 ? -9.438 -16.078 -7.504 1 98.75 87 ASN A N 1
ATOM 684 C CA . ASN A 1 87 ? -10.758 -15.781 -6.953 1 98.75 87 ASN A CA 1
ATOM 685 C C . ASN A 1 87 ? -11.547 -17.062 -6.699 1 98.75 87 ASN A C 1
ATOM 687 O O . ASN A 1 87 ? -11.969 -17.734 -7.641 1 98.75 87 ASN A O 1
ATOM 691 N N . VAL A 1 88 ? -11.828 -17.328 -5.418 1 98.19 88 VAL A N 1
ATOM 692 C CA . VAL A 1 88 ? -12.445 -18.609 -5.09 1 98.19 88 VAL A CA 1
ATOM 693 C C . VAL A 1 88 ? -13.961 -18.516 -5.262 1 98.19 88 VAL A C 1
ATOM 695 O O . VAL A 1 88 ? -14.648 -19.531 -5.281 1 98.19 88 VAL A O 1
ATOM 698 N N . SER A 1 89 ? -14.461 -17.328 -5.32 1 98.31 89 SER A N 1
ATOM 699 C CA . SER A 1 89 ? -15.906 -17.125 -5.441 1 98.31 89 SER A CA 1
ATOM 700 C C . SER A 1 89 ? -16.391 -17.422 -6.859 1 98.31 89 SER A C 1
ATOM 702 O O . SER A 1 89 ? -15.75 -17.031 -7.836 1 98.31 89 SER A O 1
ATOM 704 N N . ASP A 1 90 ? -17.531 -18.031 -6.941 1 97.56 90 ASP A N 1
ATOM 705 C CA . ASP A 1 90 ? -18.141 -18.312 -8.242 1 97.56 90 ASP A CA 1
ATOM 706 C C . ASP A 1 90 ? -19.266 -17.328 -8.547 1 97.56 90 ASP A C 1
ATOM 708 O O . ASP A 1 90 ? -20 -17.5 -9.516 1 97.56 90 ASP A O 1
ATOM 712 N N . SER A 1 91 ? -19.344 -16.281 -7.703 1 98.06 91 SER A N 1
ATOM 713 C CA . SER A 1 91 ? -20.453 -15.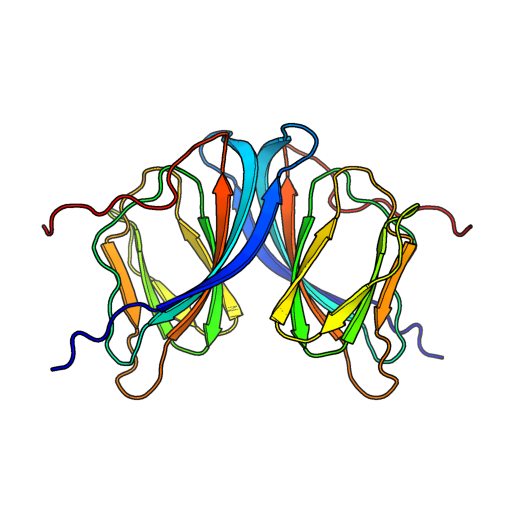367 -7.922 1 98.06 91 SER A CA 1
ATOM 714 C C . SER A 1 91 ? -20 -13.914 -7.84 1 98.06 91 SER A C 1
ATOM 716 O O . SER A 1 91 ? -20.641 -13.023 -8.391 1 98.06 91 SER A O 1
ATOM 718 N N . GLU A 1 92 ? -18.906 -13.688 -7.141 1 98.31 92 GLU A N 1
ATOM 719 C CA . GLU A 1 92 ? -18.453 -12.312 -6.938 1 98.31 92 GLU A CA 1
ATOM 720 C C . GLU A 1 92 ? -17.031 -12.117 -7.449 1 98.31 92 GLU A C 1
ATOM 722 O O . GLU A 1 92 ? -16.266 -13.078 -7.531 1 98.31 92 GLU A O 1
ATOM 727 N N . SER A 1 93 ? -16.703 -10.891 -7.77 1 98.69 93 SER A N 1
ATOM 728 C CA . SER A 1 93 ? -15.328 -10.57 -8.141 1 98.69 93 SER A CA 1
ATOM 729 C C . SER A 1 93 ? -14.43 -10.461 -6.91 1 98.69 93 SER A C 1
ATOM 731 O O . SER A 1 93 ? -14.914 -10.195 -5.809 1 98.69 93 SER A O 1
ATOM 733 N N . LEU A 1 94 ? -13.219 -10.75 -7.133 1 98.75 94 LEU A N 1
ATOM 734 C CA . LEU A 1 94 ? -12.156 -10.422 -6.184 1 98.75 94 LEU A 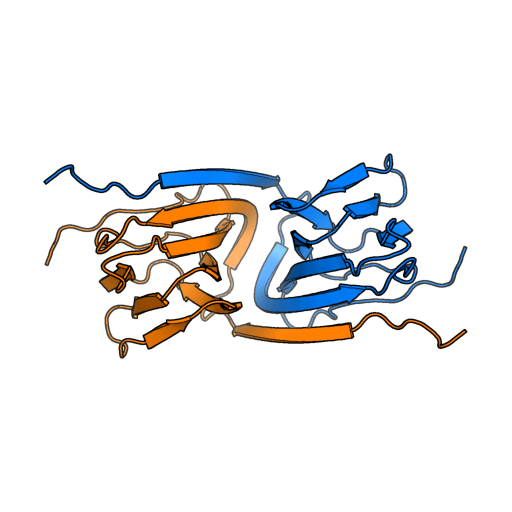CA 1
ATOM 735 C C . LEU A 1 94 ? -11.508 -9.086 -6.52 1 98.75 94 LEU A C 1
ATOM 737 O O . LEU A 1 94 ? -11.117 -8.852 -7.668 1 98.75 94 LEU A O 1
ATOM 741 N N . VAL A 1 95 ? -11.438 -8.172 -5.527 1 98.69 95 VAL A N 1
ATOM 742 C CA . VAL A 1 95 ? -10.797 -6.879 -5.715 1 98.69 95 VAL A CA 1
ATOM 743 C C . VAL A 1 95 ? -9.672 -6.703 -4.695 1 98.69 95 VAL A C 1
ATOM 745 O O . VAL A 1 95 ? -9.867 -6.957 -3.502 1 98.69 95 VAL A O 1
ATOM 748 N N . PHE A 1 96 ? -8.57 -6.312 -5.16 1 98.75 96 PHE A N 1
ATOM 749 C CA . PHE A 1 96 ? -7.469 -6.008 -4.254 1 98.75 96 PHE A CA 1
ATOM 750 C C . PHE A 1 96 ? -6.656 -4.828 -4.77 1 98.75 96 PHE A C 1
ATOM 752 O O . PHE A 1 96 ? -6.793 -4.43 -5.926 1 98.75 96 PHE A O 1
ATOM 759 N N . ILE A 1 97 ? -5.93 -4.191 -3.889 1 98.88 97 ILE A N 1
ATOM 760 C CA . ILE A 1 97 ? -4.984 -3.135 -4.227 1 98.88 97 ILE A CA 1
ATOM 761 C C . ILE A 1 97 ? -3.557 -3.635 -4.012 1 98.88 97 ILE A C 1
ATOM 763 O O . ILE A 1 97 ? -3.256 -4.254 -2.986 1 98.88 97 ILE A O 1
ATOM 767 N N . ALA A 1 98 ? -2.727 -3.465 -4.977 1 98.88 98 ALA A N 1
ATOM 768 C CA . ALA A 1 98 ? -1.337 -3.912 -4.926 1 98.88 98 ALA A CA 1
ATOM 769 C C . ALA A 1 98 ? -0.375 -2.73 -5.027 1 98.88 98 ALA A C 1
ATOM 771 O O . ALA A 1 98 ? -0.591 -1.813 -5.82 1 98.88 98 ALA A O 1
ATOM 772 N N . TYR A 1 99 ? 0.587 -2.719 -4.184 1 98.94 99 TYR A N 1
ATOM 773 C CA . TYR A 1 99 ? 1.68 -1.752 -4.184 1 98.94 99 TYR A CA 1
ATOM 774 C C . TYR A 1 99 ? 2.977 -2.395 -4.656 1 98.94 99 TYR A C 1
ATOM 776 O O . TYR A 1 99 ? 3.543 -3.246 -3.969 1 98.94 99 TYR A O 1
ATOM 784 N N . TYR A 1 100 ? 3.424 -2.025 -5.852 1 98.88 100 TYR A N 1
ATOM 785 C CA . TYR A 1 100 ? 4.688 -2.504 -6.402 1 98.88 100 TYR A CA 1
ATOM 786 C C . TYR A 1 100 ? 5.844 -1.614 -5.965 1 98.88 100 TYR A C 1
ATOM 788 O O . TYR A 1 100 ? 5.852 -0.413 -6.242 1 98.88 100 TYR A O 1
ATOM 796 N N . LEU A 1 101 ? 6.785 -2.184 -5.25 1 98.75 101 LEU A N 1
ATOM 797 C CA . LEU A 1 101 ? 7.902 -1.449 -4.668 1 98.75 101 LEU A CA 1
ATOM 798 C C . LEU A 1 101 ? 9.156 -1.596 -5.523 1 98.75 101 LEU A C 1
ATOM 800 O O . LEU A 1 101 ? 9.938 -2.531 -5.332 1 98.75 101 LEU A O 1
ATOM 804 N N . ILE A 1 102 ? 9.406 -0.588 -6.363 1 98.62 102 ILE A N 1
ATOM 805 C CA . ILE A 1 102 ? 10.234 -0.769 -7.551 1 98.62 102 ILE A CA 1
ATOM 806 C C . ILE A 1 102 ? 11.578 -0.066 -7.355 1 98.62 102 ILE A C 1
ATOM 808 O O . ILE A 1 102 ? 11.625 1.062 -6.855 1 98.62 102 ILE A O 1
ATOM 812 N N . GLU A 1 103 ? 12.602 -0.711 -7.691 1 97.62 103 GLU A N 1
ATOM 813 C CA . GLU A 1 103 ? 13.914 -0.094 -7.848 1 97.62 103 GLU A CA 1
ATOM 814 C C . GLU A 1 103 ? 14.242 0.132 -9.32 1 97.62 103 GLU A C 1
ATOM 816 O O . GLU A 1 103 ? 14.289 -0.818 -10.109 1 97.62 103 GLU A O 1
ATOM 821 N N . GLU A 1 104 ? 14.477 1.43 -9.672 1 92.94 104 GLU A N 1
ATOM 822 C CA . GLU A 1 104 ? 14.875 1.796 -11.023 1 92.94 104 GLU A CA 1
ATOM 823 C C . GLU A 1 104 ? 13.836 1.342 -12.047 1 92.94 104 GLU A C 1
ATOM 825 O O . GLU A 1 104 ? 12.672 1.737 -11.977 1 92.94 104 GLU A O 1
ATOM 830 N N . CYS A 1 105 ? 14.258 0.512 -13 1 90.19 105 CYS A N 1
ATOM 831 C CA . CYS A 1 105 ? 13.367 0.176 -14.102 1 90.19 105 CYS A CA 1
ATOM 832 C C . CYS A 1 105 ? 12.945 -1.288 -14.039 1 90.19 105 CYS A C 1
ATOM 834 O O . CYS A 1 105 ? 12.812 -1.945 -15.078 1 90.19 105 CYS A O 1
ATOM 836 N N . GLU A 1 106 ? 12.719 -1.729 -12.883 1 94.25 106 GLU A N 1
ATOM 837 C CA . GLU A 1 106 ? 12.266 -3.105 -12.727 1 94.25 106 GLU A CA 1
ATOM 838 C C . GLU A 1 106 ? 10.875 -3.299 -13.328 1 94.25 106 GLU A C 1
ATOM 840 O O . GLU A 1 106 ? 10.016 -2.424 -13.203 1 94.25 106 GLU A O 1
ATOM 845 N N . ASP A 1 107 ? 10.727 -4.438 -14.023 1 95.88 107 ASP A N 1
ATOM 846 C CA . ASP A 1 107 ? 9.406 -4.797 -14.523 1 95.88 107 ASP A CA 1
ATOM 847 C C . ASP A 1 107 ? 8.438 -5.051 -13.375 1 95.88 107 ASP A C 1
ATOM 849 O O . ASP A 1 107 ? 8.852 -5.402 -12.273 1 95.88 107 ASP A O 1
ATOM 853 N N . LEU A 1 108 ? 7.133 -4.934 -13.68 1 97.81 108 LEU A N 1
ATOM 854 C CA . LEU A 1 108 ? 6.137 -5.168 -12.641 1 97.81 108 LEU A CA 1
ATOM 855 C C . LEU A 1 108 ? 5.805 -6.652 -12.531 1 97.81 108 LEU A C 1
ATOM 857 O O . LEU A 1 108 ? 5.48 -7.145 -11.445 1 97.81 108 LEU A O 1
ATOM 861 N N . ILE A 1 109 ? 5.902 -7.352 -13.648 1 98.25 109 ILE A N 1
ATOM 862 C CA . ILE A 1 109 ? 5.441 -8.734 -13.648 1 98.25 109 ILE A CA 1
ATOM 863 C C . ILE A 1 109 ? 6.16 -9.523 -14.742 1 98.25 109 ILE A C 1
ATOM 865 O O . ILE A 1 109 ? 6.453 -8.984 -15.812 1 98.25 109 ILE A O 1
ATOM 869 N N . VAL A 1 110 ? 6.48 -10.703 -14.477 1 98.38 110 VAL A N 1
ATOM 870 C CA . VAL A 1 110 ? 6.973 -11.688 -15.438 1 98.38 110 VAL A CA 1
ATOM 871 C C . VAL A 1 110 ? 6.086 -12.93 -15.391 1 98.38 110 VAL A C 1
ATOM 873 O O . VAL A 1 110 ? 5.992 -13.602 -14.359 1 98.38 110 VAL A O 1
ATOM 876 N N . LEU A 1 111 ? 5.422 -13.203 -16.5 1 97.69 111 LEU A N 1
ATOM 877 C CA . LEU A 1 111 ? 4.648 -14.438 -16.578 1 97.69 111 LEU A CA 1
ATOM 878 C C . LEU A 1 111 ? 5.566 -15.641 -16.766 1 97.69 111 LEU A C 1
ATOM 880 O O . LEU A 1 111 ? 6.543 -15.57 -17.516 1 97.69 111 LEU A O 1
ATOM 884 N N . LEU A 1 112 ? 5.18 -16.688 -16.047 1 97.62 112 LEU A N 1
ATOM 885 C CA . LEU A 1 112 ? 5.973 -17.906 -16.125 1 97.62 112 LEU A CA 1
ATOM 886 C C . LEU A 1 112 ? 5.23 -19 -16.891 1 97.62 112 LEU A C 1
ATOM 888 O O . LEU A 1 112 ? 4 -19.016 -16.922 1 97.62 112 LEU A O 1
ATOM 892 N N . PRO A 1 113 ? 5.941 -19.859 -17.609 1 92.94 113 PRO A N 1
ATOM 893 C CA . PRO A 1 113 ? 5.281 -20.969 -18.312 1 92.94 113 PRO A CA 1
ATOM 894 C C . PRO A 1 113 ? 4.598 -21.953 -17.375 1 92.94 113 PRO A C 1
ATOM 896 O O . PRO A 1 113 ? 5.102 -22.203 -16.266 1 92.94 113 PRO A O 1
ATOM 899 N N . LYS A 1 114 ? 3.254 -22.219 -17.703 1 80.44 114 LYS A N 1
ATOM 900 C CA . LYS A 1 114 ? 2.449 -23.109 -16.875 1 80.44 114 LYS A CA 1
ATOM 901 C C . LYS A 1 114 ? 3.201 -24.406 -16.578 1 80.44 114 LYS A C 1
ATOM 903 O O . LYS A 1 114 ? 3.938 -24.906 -17.422 1 80.44 114 LYS A O 1
ATOM 908 N N . LYS A 1 115 ? 3.129 -24.766 -15.273 1 61.94 115 LYS A N 1
ATOM 909 C CA . LYS A 1 115 ? 3.729 -26.047 -14.945 1 61.94 115 LYS A CA 1
ATOM 910 C C . LYS A 1 115 ? 2.865 -27.203 -15.453 1 61.94 115 LYS A C 1
ATOM 912 O O . LYS A 1 115 ? 1.639 -27.094 -15.516 1 61.94 115 LYS A O 1
ATOM 917 N N . MET B 1 1 ? -16.484 -19.328 -23.094 1 34.38 1 MET B N 1
ATOM 918 C CA . MET B 1 1 ? -16.297 -18.859 -21.719 1 34.38 1 MET B CA 1
ATOM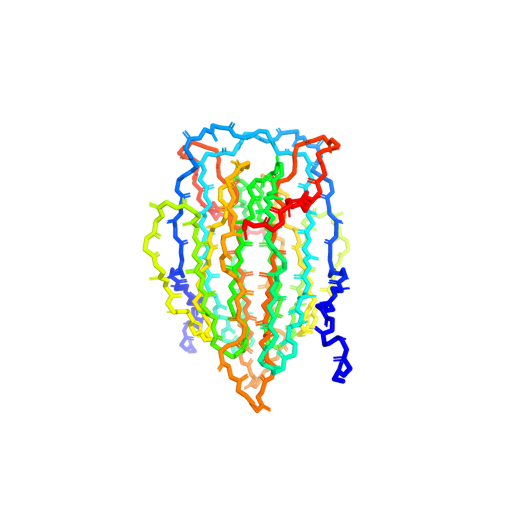 919 C C . MET B 1 1 ? -15.43 -17.609 -21.688 1 34.38 1 MET B C 1
ATOM 921 O O . MET B 1 1 ? -14.281 -17.625 -22.141 1 34.38 1 MET B O 1
ATOM 925 N N . GLU B 1 2 ? -16.047 -16.547 -21.812 1 41.84 2 GLU B N 1
ATOM 926 C CA . GLU B 1 2 ? -15.281 -1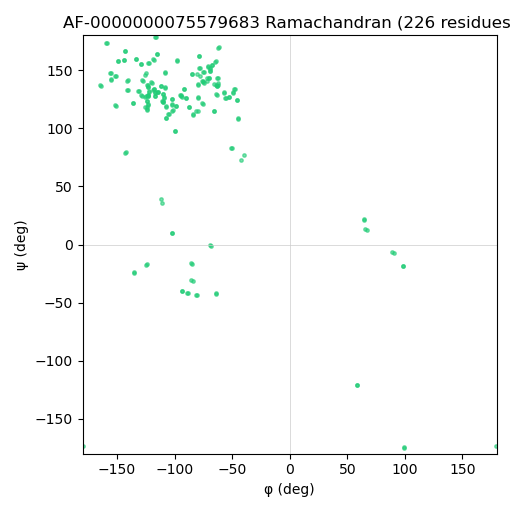5.336 -22.078 1 41.84 2 GLU B CA 1
ATOM 927 C C . GLU B 1 2 ? -14.055 -15.25 -21.172 1 41.84 2 GLU B C 1
ATOM 929 O O . GLU B 1 2 ? -14.133 -15.523 -19.984 1 41.84 2 GLU B O 1
ATOM 934 N N . LYS B 1 3 ? -12.969 -15.422 -21.75 1 49.66 3 LYS B N 1
ATOM 935 C CA . LYS B 1 3 ? -11.664 -15.461 -21.094 1 49.66 3 LYS B CA 1
ATOM 936 C C . LYS B 1 3 ? -11.57 -14.406 -20 1 49.66 3 LYS B C 1
ATOM 938 O O . LYS B 1 3 ? -11.805 -13.227 -20.25 1 49.66 3 LYS B O 1
ATOM 943 N N . LYS B 1 4 ? -12.203 -14.625 -18.781 1 62.38 4 LYS B N 1
ATOM 944 C CA . LYS B 1 4 ? -12.359 -13.766 -17.609 1 62.38 4 LYS B CA 1
ATOM 945 C C . LYS B 1 4 ? -11.008 -13.188 -17.172 1 62.38 4 LYS B C 1
ATOM 947 O O . LYS B 1 4 ? -10.188 -13.898 -16.594 1 62.38 4 LYS B O 1
ATOM 952 N N . ASN B 1 5 ? -10.719 -12.094 -17.906 1 86.56 5 ASN B N 1
ATOM 953 C CA . ASN B 1 5 ? -9.359 -11.586 -17.766 1 86.56 5 ASN B CA 1
ATOM 954 C C . ASN B 1 5 ? -9.203 -10.742 -16.516 1 86.56 5 ASN B C 1
ATOM 956 O O . ASN B 1 5 ? -10.188 -10.211 -15.984 1 86.56 5 ASN B O 1
ATOM 960 N N . VAL B 1 6 ? -8.078 -10.773 -15.922 1 95.62 6 VAL B N 1
ATOM 961 C CA . VAL B 1 6 ? -7.652 -9.93 -14.805 1 95.62 6 VAL B CA 1
ATOM 962 C C . VAL B 1 6 ? -7.559 -8.477 -15.266 1 95.62 6 VAL B C 1
ATOM 964 O O . VAL B 1 6 ? -6.844 -8.164 -16.219 1 95.62 6 VAL B O 1
ATOM 967 N N . ALA B 1 7 ? -8.461 -7.594 -14.656 1 97.31 7 ALA B N 1
ATOM 968 C CA . ALA B 1 7 ? -8.438 -6.168 -14.977 1 97.31 7 ALA B CA 1
ATOM 969 C C . ALA B 1 7 ? -7.535 -5.406 -14.016 1 97.31 7 ALA B C 1
ATOM 971 O O . ALA B 1 7 ? -7.641 -5.57 -12.797 1 97.31 7 ALA B O 1
ATOM 972 N N . ARG B 1 8 ? -6.672 -4.527 -14.562 1 96.94 8 ARG B N 1
ATOM 973 C CA . ARG B 1 8 ? -5.762 -3.717 -13.766 1 96.94 8 ARG B CA 1
ATOM 974 C C . ARG B 1 8 ? -5.949 -2.232 -14.055 1 96.94 8 ARG B C 1
ATOM 976 O O . ARG B 1 8 ? -5.934 -1.814 -15.211 1 96.94 8 ARG B O 1
ATOM 983 N N . THR B 1 9 ? -6.203 -1.524 -13.062 1 97.38 9 THR B N 1
ATOM 984 C CA . THR B 1 9 ? -6.316 -0.074 -13.172 1 97.38 9 THR B CA 1
ATOM 985 C C . THR B 1 9 ? -5.207 0.617 -12.391 1 97.38 9 THR B C 1
ATOM 987 O O . THR B 1 9 ? -4.973 0.291 -11.219 1 97.38 9 THR B O 1
ATOM 990 N N . ASN B 1 10 ? -4.523 1.592 -13.023 1 98.12 10 ASN B N 1
ATOM 991 C CA . ASN B 1 10 ? -3.504 2.361 -12.32 1 98.12 10 ASN B CA 1
ATOM 992 C C . ASN B 1 10 ? -4.125 3.383 -11.375 1 98.12 10 ASN B C 1
ATOM 994 O O . ASN B 1 10 ? -4.875 4.262 -11.805 1 98.12 10 ASN B O 1
ATOM 998 N N . LEU B 1 11 ? -3.836 3.312 -10.086 1 97.75 11 LEU B N 1
ATOM 999 C CA . LEU B 1 11 ? -4.348 4.277 -9.117 1 97.75 11 LEU B CA 1
ATOM 1000 C C . LEU B 1 11 ? -3.355 5.414 -8.906 1 97.75 11 LEU B C 1
ATOM 1002 O O . LEU B 1 11 ? -3.756 6.57 -8.758 1 97.75 11 LEU B O 1
ATOM 1006 N N . PHE B 1 12 ? -2.152 5.086 -8.867 1 98.31 12 PHE B N 1
ATOM 1007 C CA . PHE B 1 12 ? -1.148 6.066 -8.477 1 98.31 12 PHE B CA 1
ATOM 1008 C C . PHE B 1 12 ? 0.25 5.586 -8.844 1 98.31 12 PHE B C 1
ATOM 1010 O O . PHE B 1 12 ? 0.553 4.398 -8.727 1 98.31 12 PHE B O 1
ATOM 1017 N N . SER B 1 13 ? 1.068 6.43 -9.359 1 98.5 13 SER B N 1
ATOM 1018 C CA . SER B 1 13 ? 2.486 6.23 -9.641 1 98.5 13 SER B CA 1
ATOM 1019 C C . SER B 1 13 ? 3.328 7.367 -9.07 1 98.5 13 SER B C 1
ATOM 1021 O O . SER B 1 13 ? 3.045 8.539 -9.32 1 98.5 13 SER B O 1
ATOM 1023 N N . VAL B 1 14 ? 4.383 6.965 -8.289 1 98.44 14 VAL B N 1
ATOM 1024 C CA . VAL B 1 14 ? 5.199 8.031 -7.723 1 98.44 14 VAL B CA 1
ATOM 1025 C C . VAL B 1 14 ? 6.672 7.629 -7.746 1 98.44 14 VAL B C 1
ATOM 1027 O O . VAL B 1 14 ? 7.012 6.488 -7.422 1 98.44 14 VAL B O 1
ATOM 1030 N N . ARG B 1 15 ? 7.445 8.539 -8.195 1 98.06 15 ARG B N 1
ATOM 1031 C CA . ARG B 1 15 ? 8.891 8.398 -8.07 1 98.06 15 ARG B CA 1
ATOM 1032 C C . ARG B 1 15 ? 9.398 9.109 -6.816 1 98.06 15 ARG B C 1
ATOM 1034 O O . ARG B 1 15 ? 9.062 10.273 -6.578 1 98.06 15 ARG B O 1
ATOM 1041 N N . LEU B 1 16 ? 10.164 8.359 -6.039 1 97.94 16 LEU B N 1
ATOM 1042 C CA . LEU B 1 16 ? 10.734 8.977 -4.848 1 97.94 16 LEU B CA 1
ATOM 1043 C C . LEU B 1 16 ? 11.805 9.992 -5.219 1 97.94 16 LEU B C 1
ATOM 1045 O O . LEU B 1 16 ? 12.562 9.781 -6.172 1 97.94 16 LEU B O 1
ATOM 1049 N N . LYS B 1 17 ? 11.844 11.055 -4.453 1 93.25 17 LYS B N 1
ATOM 1050 C CA . LYS B 1 17 ? 12.844 12.086 -4.719 1 93.25 17 LYS B CA 1
ATOM 1051 C C . LYS B 1 17 ? 14.25 11.547 -4.508 1 93.25 17 LYS B C 1
ATOM 1053 O O . LYS B 1 17 ? 15.164 11.867 -5.277 1 93.25 17 LYS B O 1
ATOM 1058 N N . GLU B 1 18 ? 14.445 10.789 -3.461 1 93.88 18 GLU B N 1
ATOM 1059 C CA . GLU B 1 18 ? 15.703 10.102 -3.168 1 93.88 18 GLU B CA 1
ATOM 1060 C C . GLU B 1 18 ? 15.477 8.602 -2.982 1 93.88 18 GLU B C 1
ATOM 1062 O O . GLU B 1 18 ? 14.445 8.188 -2.459 1 93.88 18 GLU B O 1
ATOM 1067 N N . LYS B 1 19 ? 16.516 7.938 -3.395 1 93.94 19 LYS B N 1
ATOM 1068 C CA . LYS B 1 19 ? 16.422 6.492 -3.219 1 93.94 19 LYS B CA 1
ATOM 1069 C C . LYS B 1 19 ? 16.312 6.121 -1.741 1 93.94 19 LYS B C 1
ATOM 1071 O O . LYS B 1 19 ? 17 6.699 -0.902 1 93.94 19 LYS B O 1
ATOM 1076 N N . GLN B 1 20 ? 15.484 5.242 -1.514 1 96.44 20 GLN B N 1
ATOM 1077 C CA . GLN B 1 20 ? 15.234 4.727 -0.172 1 96.44 20 GLN B CA 1
ATOM 1078 C C . GLN B 1 20 ? 15.625 3.256 -0.064 1 96.44 20 GLN B C 1
ATOM 1080 O O . GLN B 1 20 ? 15.359 2.467 -0.972 1 96.44 20 GLN B O 1
ATOM 1085 N N . GLY B 1 21 ? 16.391 2.924 1.006 1 97.81 21 GLY B N 1
ATOM 1086 C CA . GLY B 1 21 ? 16.469 1.51 1.336 1 97.81 21 GLY B CA 1
ATOM 1087 C C . GLY B 1 21 ? 15.195 0.96 1.938 1 97.81 21 GLY B C 1
ATOM 1088 O O . GLY B 1 21 ? 14.516 1.646 2.709 1 97.81 21 GLY B O 1
ATOM 1089 N N . LEU B 1 22 ? 14.883 -0.241 1.542 1 98.38 22 LEU B N 1
ATOM 1090 C CA . LEU B 1 22 ? 13.664 -0.868 2.043 1 98.38 22 LEU B CA 1
ATOM 1091 C C . LEU B 1 22 ? 13.977 -2.203 2.711 1 98.38 22 LEU B C 1
ATOM 1093 O O . LEU B 1 22 ? 14.5 -3.115 2.07 1 98.38 22 LEU B O 1
ATOM 1097 N N . SER B 1 23 ? 13.695 -2.34 3.979 1 98.38 23 SER B N 1
ATOM 1098 C CA . SER B 1 23 ? 13.938 -3.594 4.688 1 98.38 23 SER B CA 1
ATOM 1099 C C . SER B 1 23 ? 12.672 -4.105 5.355 1 98.38 23 SER B C 1
ATOM 1101 O O . SER B 1 23 ? 12.594 -5.273 5.742 1 98.38 23 SER B O 1
ATOM 1103 N N . LYS B 1 24 ? 11.664 -3.234 5.523 1 98.5 24 LYS B N 1
ATOM 1104 C CA . LYS B 1 24 ? 10.43 -3.562 6.227 1 98.5 24 LYS B CA 1
ATOM 1105 C C . LYS B 1 24 ? 9.258 -2.742 5.695 1 98.5 24 LYS B C 1
ATOM 1107 O O . LYS B 1 24 ? 9.438 -1.597 5.277 1 98.5 24 LYS B O 1
ATOM 1112 N N . VAL B 1 25 ? 8.086 -3.314 5.664 1 98.75 25 VAL B N 1
ATOM 1113 C CA . VAL B 1 25 ? 6.852 -2.598 5.359 1 98.75 25 VAL B CA 1
ATOM 1114 C C . VAL B 1 25 ? 5.855 -2.773 6.504 1 98.75 25 VAL B C 1
ATOM 1116 O O . VAL B 1 25 ? 5.645 -3.889 6.988 1 98.75 25 VAL B O 1
ATOM 1119 N N . GLU B 1 26 ? 5.336 -1.685 6.984 1 98.75 26 GLU B N 1
ATOM 1120 C CA . GLU B 1 26 ? 4.215 -1.684 7.918 1 98.75 26 GLU B CA 1
ATOM 1121 C C . GLU B 1 26 ? 2.941 -1.173 7.246 1 98.75 26 GLU B C 1
ATOM 1123 O O . GLU B 1 26 ? 2.941 -0.102 6.637 1 98.75 26 GLU B O 1
ATOM 1128 N N . ILE B 1 27 ? 1.867 -1.974 7.332 1 98.88 27 ILE B N 1
ATOM 1129 C CA . ILE B 1 27 ? 0.577 -1.576 6.781 1 98.88 27 ILE B CA 1
ATOM 1130 C C . ILE B 1 27 ? -0.406 -1.297 7.914 1 98.88 27 ILE B C 1
ATOM 1132 O O . ILE B 1 27 ? -0.629 -2.15 8.773 1 98.88 27 ILE B O 1
ATOM 1136 N N . LYS B 1 28 ? -0.974 -0.091 7.934 1 98.75 28 LYS B N 1
ATOM 1137 C CA . LYS B 1 28 ? -1.898 0.328 8.984 1 98.75 28 LYS B CA 1
ATOM 1138 C C . LYS B 1 28 ? -3.242 0.75 8.398 1 98.75 28 LYS B C 1
ATOM 1140 O O . LYS B 1 28 ? -3.293 1.398 7.352 1 98.75 28 LYS B O 1
ATOM 1145 N N . ARG B 1 29 ? -4.277 0.312 9.008 1 98.62 29 ARG B N 1
ATOM 1146 C CA . ARG B 1 29 ? -5.59 0.92 8.805 1 98.62 29 ARG B CA 1
ATOM 1147 C C . ARG B 1 29 ? -5.832 2.045 9.805 1 98.62 29 ARG B C 1
ATOM 1149 O O . ARG B 1 29 ? -5.727 1.838 11.016 1 98.62 29 ARG B O 1
ATOM 1156 N N . VAL B 1 30 ? -6.156 3.191 9.359 1 98.81 30 VAL B N 1
ATOM 1157 C CA . VAL B 1 30 ? -6.281 4.355 10.227 1 98.81 30 VAL B CA 1
ATOM 1158 C C . VAL B 1 30 ? -7.676 4.953 10.094 1 98.81 30 VAL B C 1
ATOM 1160 O O . VAL B 1 30 ? -8.203 5.078 8.984 1 98.81 30 VAL B O 1
ATOM 1163 N N . VAL B 1 31 ? -8.242 5.305 11.172 1 98.75 31 VAL B N 1
ATOM 1164 C CA . VAL B 1 31 ? -9.57 5.918 11.227 1 98.75 31 VAL B CA 1
ATOM 1165 C C . VAL B 1 31 ? -9.484 7.27 11.93 1 98.75 31 VAL B C 1
ATOM 1167 O O . VAL B 1 31 ? -9.039 7.348 13.078 1 98.75 31 VAL B O 1
ATOM 1170 N N . ILE B 1 32 ? -9.859 8.289 11.242 1 98.69 32 ILE B N 1
ATOM 1171 C CA . ILE B 1 32 ? -9.984 9.617 11.828 1 98.69 32 ILE B CA 1
ATOM 1172 C C . ILE B 1 32 ? -11.461 9.969 11.977 1 98.69 32 ILE B C 1
ATOM 1174 O O . ILE B 1 32 ? -12.203 10 11 1 98.69 32 ILE B O 1
ATOM 1178 N N . PRO B 1 33 ? -11.914 10.203 13.203 1 98.44 33 PRO B N 1
ATOM 1179 C CA . PRO B 1 33 ? -13.336 10.484 13.406 1 98.44 33 PRO B CA 1
ATOM 1180 C C . PRO B 1 33 ? -13.789 11.758 12.695 1 98.44 33 PRO B C 1
ATOM 1182 O O . PRO B 1 33 ? -12.961 12.5 12.164 1 98.44 33 PRO B O 1
ATOM 1185 N N . GLN B 1 34 ? -15.133 11.914 12.672 1 97.88 34 GLN B N 1
ATOM 1186 C CA . GLN B 1 34 ? -15.711 13.109 12.062 1 97.88 34 GLN B CA 1
ATOM 1187 C C . GLN B 1 34 ? -15.023 14.375 12.578 1 97.88 34 GLN B C 1
ATOM 1189 O O . GLN B 1 34 ? -14.758 14.5 13.773 1 97.88 34 GLN B O 1
ATOM 1194 N N . SER B 1 35 ? -14.633 15.188 11.656 1 97.44 35 SER B N 1
ATOM 1195 C CA . SER B 1 35 ? -14.047 16.5 11.914 1 97.44 35 SER B CA 1
ATOM 1196 C C . SER B 1 35 ? -12.688 16.375 12.586 1 97.44 35 SER B C 1
ATOM 1198 O O . SER B 1 35 ? -12.133 17.359 13.07 1 97.44 35 SER B O 1
ATOM 1200 N N . GLY B 1 36 ? -12.188 15.133 12.562 1 97.81 36 GLY B N 1
ATOM 1201 C CA . GLY B 1 36 ? -10.898 14.898 13.18 1 97.81 36 GLY B CA 1
ATOM 1202 C C . GLY B 1 36 ? -9.734 15.328 12.312 1 97.81 36 GLY B C 1
ATOM 1203 O O . GLY B 1 36 ? -9.883 15.477 11.094 1 97.81 36 GLY B O 1
ATOM 1204 N N . LYS B 1 37 ? -8.57 15.484 12.992 1 96.81 37 LYS B N 1
ATOM 1205 C CA . LYS B 1 37 ? -7.34 15.898 12.312 1 96.81 37 LYS B CA 1
ATOM 1206 C C . LYS B 1 37 ? -6.133 15.141 12.859 1 96.81 37 LYS B C 1
ATOM 1208 O O . LYS B 1 37 ? -6.043 14.891 14.062 1 96.81 37 LYS B O 1
ATOM 1213 N N . ALA B 1 38 ? -5.262 14.82 11.891 1 96.81 38 ALA B N 1
ATOM 1214 C CA . ALA B 1 38 ? -3.965 14.359 12.375 1 96.81 38 ALA B CA 1
ATOM 1215 C C . ALA B 1 38 ? -3.121 15.531 12.883 1 96.81 38 ALA B C 1
ATOM 1217 O O . ALA B 1 38 ? -3.189 16.625 12.328 1 96.81 38 ALA B O 1
ATOM 1218 N N . GLU B 1 39 ? -2.303 15.227 13.867 1 95.94 39 GLU B N 1
ATOM 1219 C CA . GLU B 1 39 ? -1.36 16.234 14.344 1 95.94 39 GLU B CA 1
ATOM 1220 C C . GLU B 1 39 ? -0.309 16.547 13.289 1 95.94 39 GLU B C 1
ATOM 1222 O O . GLU B 1 39 ? -0.029 15.719 12.414 1 95.94 39 GLU B O 1
ATOM 1227 N N . TYR B 1 40 ? 0.209 17.75 13.422 1 97.69 40 TYR B N 1
ATOM 1228 C CA . TYR B 1 40 ? 1.361 18.109 12.609 1 97.69 40 TYR B CA 1
ATOM 1229 C C . TYR B 1 40 ? 2.504 17.125 12.797 1 97.69 40 TYR B C 1
ATOM 1231 O O . TYR B 1 40 ? 2.916 16.859 13.93 1 97.69 40 TYR B O 1
ATOM 1239 N N . HIS B 1 41 ? 3.027 16.547 11.641 1 98.44 41 HIS B N 1
ATOM 1240 C CA . HIS B 1 41 ? 3.971 15.438 11.781 1 98.44 41 HIS B CA 1
ATOM 1241 C C . HIS B 1 41 ? 4.812 15.258 10.523 1 98.44 41 HIS B C 1
ATOM 1243 O O . HIS B 1 41 ? 4.602 15.953 9.531 1 98.44 41 HIS B O 1
ATOM 1249 N N . LEU B 1 42 ? 5.746 14.406 10.617 1 98.62 42 LEU B N 1
ATOM 1250 C CA . LEU B 1 42 ? 6.461 13.859 9.477 1 98.62 42 LEU B CA 1
ATOM 1251 C C . LEU B 1 42 ? 6.793 12.383 9.688 1 98.62 42 LEU B C 1
ATOM 1253 O O . LEU B 1 42 ? 6.594 11.852 10.789 1 98.62 42 LEU B O 1
ATOM 1257 N N . HIS B 1 43 ? 7.176 11.75 8.633 1 98.69 43 HIS B N 1
ATOM 1258 C CA . HIS B 1 43 ? 7.609 10.359 8.695 1 98.69 43 HIS B CA 1
ATOM 1259 C C . HIS B 1 43 ? 9.07 10.219 8.281 1 98.69 43 HIS B C 1
ATOM 1261 O O . HIS B 1 43 ? 9.469 10.711 7.223 1 98.69 43 HIS B O 1
ATOM 1267 N N . PRO B 1 44 ? 9.922 9.562 9.109 1 98.44 44 PRO B N 1
ATOM 1268 C CA . PRO B 1 44 ? 11.312 9.289 8.734 1 98.44 44 PRO B CA 1
ATOM 1269 C C . PRO B 1 44 ? 11.422 8.273 7.594 1 98.44 44 PRO B C 1
ATOM 1271 O O . PRO B 1 44 ? 12.531 7.93 7.176 1 98.44 44 PRO B O 1
ATOM 1274 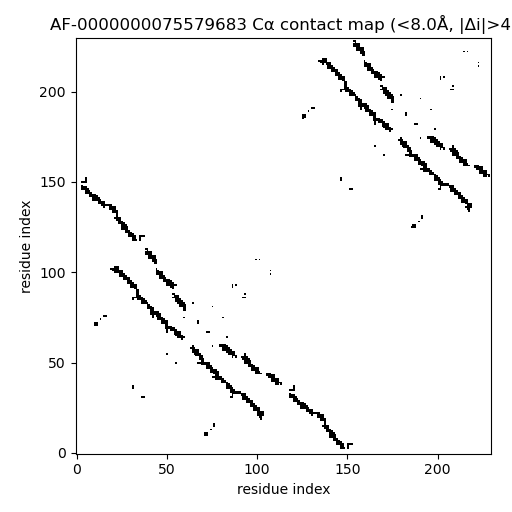N N . CYS B 1 45 ? 10.367 7.723 7.07 1 98.44 45 CYS B N 1
ATOM 1275 C CA . CYS B 1 45 ? 10.258 6.855 5.898 1 98.44 45 CYS B CA 1
ATOM 1276 C C . CYS B 1 45 ? 9.195 7.363 4.938 1 98.44 45 CYS B C 1
ATOM 1278 O O . CYS B 1 45 ? 8.289 8.094 5.34 1 98.44 45 CYS B O 1
ATOM 1280 N N . PRO B 1 46 ? 9.305 7.012 3.598 1 98.56 46 PRO B N 1
ATOM 1281 C CA . PRO B 1 46 ? 8.172 7.316 2.725 1 98.56 46 PRO B CA 1
ATOM 1282 C C . PRO B 1 46 ? 6.898 6.57 3.123 1 98.56 46 PRO B C 1
ATOM 1284 O O . PRO B 1 46 ? 6.965 5.418 3.555 1 98.56 46 PRO B O 1
ATOM 1287 N N . VAL B 1 47 ? 5.75 7.203 2.99 1 98.88 47 VAL B N 1
ATOM 1288 C CA . VAL B 1 47 ? 4.449 6.586 3.23 1 98.88 47 VAL B CA 1
ATOM 1289 C C . VAL B 1 47 ? 3.564 6.75 1.998 1 98.88 47 VAL B C 1
ATOM 1291 O O . VAL B 1 47 ? 3.473 7.84 1.431 1 98.88 47 VAL B O 1
ATOM 1294 N N . VAL B 1 48 ? 3.012 5.719 1.504 1 98.88 48 VAL B N 1
ATOM 1295 C CA . VAL B 1 48 ? 1.981 5.738 0.471 1 98.88 48 VAL B CA 1
ATOM 1296 C C . VAL B 1 48 ? 0.699 5.109 1.01 1 98.88 48 VAL B C 1
ATOM 1298 O O . VAL B 1 48 ? 0.729 4.367 1.993 1 98.88 48 VAL B O 1
ATOM 1301 N N . GLY B 1 49 ? -0.378 5.395 0.411 1 98.81 49 GLY B N 1
ATOM 1302 C CA . GLY B 1 49 ? -1.656 4.836 0.82 1 98.81 49 GLY B CA 1
ATOM 1303 C C . GLY B 1 49 ? -2.818 5.32 -0.027 1 98.81 49 GLY B C 1
ATOM 1304 O O . GLY B 1 49 ? -2.615 5.902 -1.094 1 98.81 49 GLY B O 1
ATOM 1305 N N . HIS B 1 50 ? -3.998 4.977 0.355 1 98.75 50 HIS B N 1
ATOM 1306 C CA . HIS B 1 50 ? -5.207 5.434 -0.322 1 98.75 50 HIS B CA 1
ATOM 1307 C C . HIS B 1 50 ? -6.371 5.562 0.655 1 98.75 50 HIS B C 1
ATOM 1309 O O . HIS B 1 50 ? -6.379 4.918 1.707 1 98.75 50 HIS B O 1
ATOM 1315 N N . VAL B 1 51 ? -7.309 6.375 0.241 1 98.81 51 VAL B N 1
ATOM 1316 C CA . VAL B 1 51 ? -8.531 6.566 1.019 1 98.81 51 VAL B CA 1
ATOM 1317 C C . VAL B 1 51 ? -9.492 5.406 0.769 1 98.81 51 VAL B C 1
ATOM 1319 O O . VAL B 1 51 ? -9.781 5.07 -0.381 1 98.81 51 VAL B O 1
ATOM 1322 N N . VAL B 1 52 ? -9.922 4.785 1.841 1 98.25 52 VAL B N 1
ATOM 1323 C CA . VAL B 1 52 ? -10.891 3.695 1.75 1 98.25 52 VAL B CA 1
ATOM 1324 C C . VAL B 1 52 ? -12.312 4.258 1.793 1 98.25 52 VAL B C 1
ATOM 1326 O O . VAL B 1 52 ? -13.18 3.816 1.04 1 98.25 52 VAL B O 1
ATOM 1329 N N . SER B 1 53 ? -12.484 5.211 2.652 1 98.38 53 SER B N 1
ATOM 1330 C CA . SER B 1 53 ? -13.766 5.902 2.744 1 98.38 53 SER B CA 1
ATOM 1331 C C . SER B 1 53 ? -13.602 7.297 3.336 1 98.38 53 SER B C 1
ATOM 1333 O O . SER B 1 53 ? -12.758 7.508 4.215 1 98.38 53 SER B O 1
ATOM 1335 N N . GLY B 1 54 ? -14.5 8.203 2.84 1 98.5 54 GLY B N 1
ATOM 1336 C CA . GLY B 1 54 ? -14.484 9.562 3.342 1 98.5 54 GLY B CA 1
ATOM 1337 C C . GLY B 1 54 ? -13.742 10.523 2.434 1 98.5 54 GLY B C 1
ATOM 1338 O O . GLY B 1 54 ? -13.484 10.219 1.269 1 98.5 54 GLY B O 1
ATOM 1339 N N . THR B 1 55 ? -13.602 11.75 2.916 1 98.69 55 THR B N 1
ATOM 1340 C CA . THR B 1 55 ? -12.898 12.812 2.217 1 98.69 55 THR B CA 1
ATOM 1341 C C . THR B 1 55 ? -11.766 13.375 3.078 1 98.69 55 THR B C 1
ATOM 1343 O O . THR B 1 55 ? -11.984 13.734 4.238 1 98.69 55 THR B O 1
ATOM 1346 N N . LEU B 1 56 ? -10.602 13.406 2.482 1 98.88 56 LEU B N 1
ATOM 1347 C CA . LEU B 1 56 ? -9.367 13.797 3.156 1 98.88 56 LEU B CA 1
ATOM 1348 C C . LEU B 1 56 ? -8.875 15.148 2.648 1 98.88 56 LEU B C 1
ATOM 1350 O O . LEU B 1 56 ? -8.68 15.336 1.445 1 98.88 56 LEU B O 1
ATOM 1354 N N . LEU B 1 57 ? -8.711 16.109 3.527 1 98.94 57 LEU B N 1
ATOM 1355 C CA . LEU B 1 57 ? -7.879 17.266 3.232 1 98.94 57 LEU B CA 1
ATOM 1356 C C . LEU B 1 57 ? -6.41 16.969 3.51 1 98.94 57 LEU B C 1
ATOM 1358 O O . LEU B 1 57 ? -6.016 16.766 4.664 1 98.94 57 LEU B O 1
ATOM 1362 N N . PHE B 1 58 ? -5.668 16.922 2.484 1 98.94 58 PHE B N 1
ATOM 1363 C CA . PHE B 1 58 ? -4.262 16.531 2.521 1 98.94 58 PHE B CA 1
ATOM 1364 C C . PHE B 1 58 ? -3.365 17.672 2.086 1 98.94 58 PHE B C 1
ATOM 1366 O O . PHE B 1 58 ? -3.594 18.281 1.04 1 98.94 58 PHE B O 1
ATOM 1373 N N . GLN B 1 59 ? -2.322 17.938 2.914 1 98.88 59 GLN B N 1
ATOM 1374 C CA . GLN B 1 59 ? -1.417 19.016 2.518 1 98.88 59 GLN B CA 1
ATOM 1375 C C . GLN B 1 59 ? -0.01 18.766 3.059 1 98.88 59 GLN B C 1
ATOM 1377 O O . GLN B 1 59 ? 0.189 18.703 4.273 1 98.88 59 GLN B O 1
ATOM 1382 N N . ILE B 1 60 ? 0.876 18.656 2.195 1 98.75 60 ILE B N 1
ATOM 1383 C CA . ILE B 1 60 ? 2.295 18.688 2.533 1 98.75 60 ILE B CA 1
ATOM 1384 C C . ILE B 1 60 ? 2.736 20.141 2.738 1 98.75 60 ILE B C 1
ATOM 1386 O O . ILE B 1 60 ? 2.354 21.031 1.974 1 98.75 60 ILE B O 1
ATOM 1390 N N . GLU B 1 61 ? 3.541 20.344 3.779 1 98.38 61 GLU B N 1
ATOM 1391 C CA . GLU B 1 61 ? 4.012 21.703 4.02 1 98.38 61 GLU B CA 1
ATOM 1392 C C . GLU B 1 61 ? 4.738 22.266 2.795 1 98.38 61 GLU B C 1
ATOM 1394 O O . GLU B 1 61 ? 5.605 21.594 2.227 1 98.38 61 GLU B O 1
ATOM 1399 N N . GLY B 1 62 ? 4.324 23.453 2.439 1 98 62 GLY B N 1
ATOM 1400 C CA . GLY B 1 62 ? 4.938 24.094 1.295 1 98 62 GLY B CA 1
ATOM 1401 C C . GLY B 1 62 ? 4.238 23.797 -0.015 1 98 62 GLY B C 1
ATOM 1402 O O . GLY B 1 62 ? 4.602 24.328 -1.062 1 98 62 GLY B O 1
ATOM 1403 N N . GLU B 1 63 ? 3.277 22.906 -0.048 1 98.5 63 GLU B N 1
ATOM 1404 C CA . GLU B 1 63 ? 2.514 22.547 -1.242 1 98.5 63 GLU B CA 1
ATOM 1405 C C . GLU B 1 63 ? 1.046 22.938 -1.094 1 98.5 63 GLU B C 1
ATOM 1407 O O . GLU B 1 63 ? 0.585 23.234 0.011 1 98.5 63 GLU B O 1
ATOM 1412 N N . SER B 1 64 ? 0.323 22.984 -2.182 1 98.69 64 SER B N 1
ATOM 1413 C CA . SER B 1 64 ? -1.106 23.266 -2.143 1 98.69 64 SER B CA 1
ATOM 1414 C C . SER B 1 64 ? -1.888 22.125 -1.515 1 98.69 64 SER B C 1
ATOM 1416 O O . SER B 1 64 ? -1.523 20.953 -1.679 1 98.69 64 SER B O 1
ATOM 1418 N N . PRO B 1 65 ? -3.004 22.469 -0.869 1 98.69 65 PRO B N 1
ATOM 1419 C CA . PRO B 1 65 ? -3.846 21.391 -0.337 1 98.69 65 PRO B CA 1
ATOM 1420 C C . PRO B 1 65 ? -4.566 20.609 -1.433 1 98.69 65 PRO B C 1
ATOM 1422 O O . PRO B 1 65 ? -4.816 21.141 -2.516 1 98.69 65 PRO B O 1
ATOM 1425 N N . GLN B 1 66 ? -4.859 19.391 -1.122 1 98.75 66 GLN B N 1
ATOM 1426 C CA . GLN B 1 66 ? -5.637 18.516 -1.982 1 98.75 66 GLN B CA 1
ATOM 1427 C C . GLN B 1 66 ? -6.809 17.891 -1.222 1 98.75 66 GLN B C 1
ATOM 1429 O O . GLN B 1 66 ? -6.688 17.578 -0.038 1 98.75 66 GLN B O 1
ATOM 1434 N N . LEU B 1 67 ? -7.887 17.797 -1.907 1 98.81 67 LEU B N 1
ATOM 1435 C CA . LEU B 1 67 ? -8.984 16.969 -1.405 1 98.81 67 LEU B CA 1
ATOM 1436 C C . LEU B 1 67 ? -8.977 15.602 -2.072 1 98.81 67 LEU B C 1
ATOM 1438 O O . LEU B 1 67 ? -9.062 15.508 -3.299 1 98.81 67 LEU B O 1
ATOM 1442 N N . LEU B 1 68 ? -8.836 14.602 -1.289 1 98.81 68 LEU B N 1
ATOM 1443 C CA . LEU B 1 68 ? -8.844 13.234 -1.79 1 98.81 68 LEU B CA 1
ATOM 1444 C C . LEU B 1 68 ? -10.078 12.484 -1.312 1 98.81 68 LEU B C 1
ATOM 1446 O O . LEU B 1 68 ? -10.453 12.57 -0.139 1 98.81 68 LEU B O 1
ATOM 1450 N N . THR B 1 69 ? -10.68 11.758 -2.227 1 98.56 69 THR B N 1
ATOM 1451 C CA . THR B 1 69 ? -11.875 11 -1.878 1 98.56 69 THR B CA 1
ATOM 1452 C C . THR B 1 69 ? -11.633 9.5 -2.025 1 98.56 69 THR B C 1
ATOM 1454 O O . THR B 1 69 ? -10.523 9.078 -2.359 1 98.56 69 THR B O 1
ATOM 1457 N N . THR B 1 70 ? -12.672 8.758 -1.699 1 97.94 70 THR B N 1
ATOM 1458 C CA . THR B 1 70 ? -12.609 7.301 -1.679 1 97.94 70 THR B CA 1
ATOM 1459 C C . THR B 1 70 ? -11.922 6.773 -2.934 1 97.94 70 THR B C 1
ATOM 1461 O O . THR B 1 70 ? -12.297 7.129 -4.051 1 97.94 70 THR B O 1
ATOM 1464 N N . GLY B 1 71 ? -10.875 5.992 -2.693 1 96.81 71 GLY B N 1
ATOM 1465 C CA . GLY B 1 71 ? -10.18 5.344 -3.797 1 96.81 71 GLY B CA 1
ATOM 1466 C C . GLY B 1 71 ? -8.93 6.082 -4.23 1 96.81 71 GLY B C 1
ATOM 1467 O O . GLY B 1 71 ? -8.078 5.516 -4.914 1 96.81 71 GLY B O 1
ATOM 1468 N N . GLU B 1 72 ? -8.805 7.305 -3.881 1 98.38 72 GLU B N 1
ATOM 1469 C CA . GLU B 1 72 ? -7.652 8.086 -4.32 1 98.38 72 GLU B CA 1
ATOM 1470 C C . GLU B 1 72 ? -6.453 7.875 -3.402 1 98.38 72 GLU B C 1
ATOM 1472 O O . GLU B 1 72 ? -6.617 7.688 -2.193 1 98.38 72 GLU B O 1
ATOM 1477 N N . ALA B 1 73 ? -5.285 7.922 -4.008 1 98.75 73 ALA B N 1
ATOM 1478 C CA . ALA B 1 73 ? -4.043 7.605 -3.307 1 98.75 73 ALA B CA 1
ATOM 1479 C C . ALA B 1 73 ? -3.336 8.875 -2.838 1 98.75 73 ALA B C 1
ATOM 1481 O O . ALA B 1 73 ? -3.623 9.969 -3.328 1 98.75 73 ALA B O 1
ATOM 1482 N N . PHE B 1 74 ? -2.486 8.758 -1.859 1 98.88 74 PHE B N 1
ATOM 1483 C CA . PHE B 1 74 ? -1.634 9.836 -1.366 1 98.88 74 PHE B CA 1
ATOM 1484 C C . PHE B 1 74 ? -0.199 9.352 -1.194 1 98.88 74 PHE B C 1
ATOM 1486 O O . PHE B 1 74 ? 0.054 8.148 -1.155 1 98.88 74 PHE B O 1
ATOM 1493 N N . TYR B 1 75 ? 0.685 10.273 -1.168 1 98.88 75 TYR B N 1
ATOM 1494 C CA . TYR B 1 75 ? 2.105 10.047 -0.927 1 98.88 75 TYR B CA 1
ATOM 1495 C C . TYR B 1 75 ? 2.668 11.078 0.039 1 98.88 75 TYR B C 1
ATOM 1497 O O . TYR B 1 75 ? 2.514 12.281 -0.173 1 98.88 75 TYR B O 1
ATOM 1505 N N . GLU B 1 76 ? 3.201 10.633 1.118 1 98.75 76 GLU B N 1
ATOM 1506 C CA . GLU B 1 76 ? 3.955 11.461 2.055 1 98.75 76 GLU B CA 1
ATOM 1507 C C . GLU B 1 76 ? 5.453 11.203 1.938 1 98.75 76 GLU B C 1
ATOM 1509 O O . GLU B 1 76 ? 5.945 10.156 2.369 1 98.75 76 GLU B O 1
ATOM 1514 N N . PRO B 1 77 ? 6.234 12.195 1.45 1 98.56 77 PRO B N 1
ATOM 1515 C CA . PRO B 1 77 ? 7.672 11.984 1.277 1 98.56 77 PRO B CA 1
ATOM 1516 C C . PRO B 1 77 ? 8.414 11.875 2.605 1 98.56 77 PRO B C 1
ATOM 1518 O O . PRO B 1 77 ? 7.996 12.469 3.604 1 98.56 77 PRO B O 1
ATOM 1521 N N . LYS B 1 78 ? 9.508 11.125 2.549 1 98.38 78 LYS B N 1
ATOM 1522 C CA . LYS B 1 78 ? 10.375 10.977 3.715 1 98.38 78 LYS B CA 1
ATOM 1523 C C . LYS B 1 78 ? 10.773 12.344 4.281 1 98.38 78 LYS B C 1
ATOM 1525 O O . LYS B 1 78 ? 11.203 13.227 3.537 1 98.38 78 LYS B O 1
ATOM 1530 N N . ASN B 1 79 ? 10.555 12.516 5.535 1 98.25 79 ASN B N 1
ATOM 1531 C CA . ASN B 1 79 ? 11.023 13.648 6.332 1 98.25 79 ASN B CA 1
ATOM 1532 C C . ASN B 1 79 ? 10.391 14.961 5.867 1 98.25 79 ASN B C 1
ATOM 1534 O O . ASN B 1 79 ? 10.977 16.031 6.047 1 98.25 79 ASN B O 1
ATOM 1538 N N . LYS B 1 80 ? 9.305 14.938 5.211 1 98.38 80 LYS B N 1
ATOM 1539 C CA . LYS B 1 80 ? 8.586 16.141 4.832 1 98.38 80 LYS B CA 1
ATOM 1540 C C . LYS B 1 80 ? 7.379 16.375 5.738 1 98.38 80 LYS B C 1
ATOM 1542 O O . LYS B 1 80 ? 6.527 15.484 5.883 1 98.38 80 LYS B O 1
ATOM 1547 N N . PRO B 1 81 ? 7.293 17.516 6.34 1 98.69 81 PRO B N 1
ATOM 1548 C CA . PRO B 1 81 ? 6.18 17.781 7.258 1 98.69 81 PRO B CA 1
ATOM 1549 C C . PRO B 1 81 ? 4.82 17.766 6.555 1 98.69 81 PRO B C 1
ATOM 1551 O O . PRO B 1 81 ? 4.688 18.297 5.449 1 98.69 81 PRO B O 1
ATOM 1554 N N . ILE B 1 82 ? 3.852 17.125 7.195 1 98.69 82 ILE B N 1
ATOM 1555 C CA . ILE B 1 82 ? 2.461 17.109 6.754 1 98.69 82 ILE B CA 1
ATOM 1556 C C . ILE B 1 82 ? 1.64 18.094 7.586 1 98.69 82 ILE B C 1
ATOM 1558 O O . ILE B 1 82 ? 1.464 17.891 8.789 1 98.69 82 ILE B O 1
ATOM 1562 N N . LEU B 1 83 ? 1.16 19.062 6.863 1 98.31 83 LEU B N 1
ATOM 1563 C CA . LEU B 1 83 ? 0.435 20.141 7.523 1 98.31 83 LEU B CA 1
ATOM 1564 C C . LEU B 1 83 ? -1.006 19.734 7.809 1 98.31 83 LEU B C 1
ATOM 1566 O O . LEU B 1 83 ? -1.536 20.016 8.883 1 98.31 83 LEU B O 1
ATOM 1570 N N . HIS B 1 84 ? -1.589 19.109 6.828 1 98.25 84 HIS B N 1
ATOM 1571 C CA . HIS B 1 84 ? -2.969 18.672 6.996 1 98.25 84 HIS B CA 1
ATOM 1572 C C . HIS B 1 84 ? -3.135 17.219 6.57 1 98.25 84 HIS B C 1
ATOM 1574 O O . HIS B 1 84 ? -2.668 16.812 5.5 1 98.25 84 HIS B O 1
ATOM 1580 N N . PHE B 1 85 ? -3.74 16.516 7.359 1 98.69 85 PHE B N 1
ATOM 1581 C CA . PHE B 1 85 ? -4.352 15.203 7.117 1 98.69 85 PHE B CA 1
ATOM 1582 C C . PHE B 1 85 ? -5.66 15.07 7.883 1 98.69 85 PHE B C 1
ATOM 1584 O O . PHE B 1 85 ? -5.727 14.375 8.898 1 98.69 85 PHE B O 1
ATOM 1591 N N . ASP B 1 86 ? -6.688 15.688 7.309 1 98.56 86 ASP B N 1
ATOM 1592 C CA . ASP B 1 86 ? -7.891 16.047 8.062 1 98.56 86 ASP B CA 1
ATOM 1593 C C . ASP B 1 86 ? -9.125 15.359 7.473 1 98.56 86 ASP B C 1
ATOM 1595 O O . ASP B 1 86 ? -9.281 15.289 6.25 1 98.56 86 ASP B O 1
ATOM 1599 N N . ASN B 1 87 ? -9.961 14.898 8.398 1 98.75 87 ASN B N 1
ATOM 1600 C CA . ASN B 1 87 ? -11.305 14.492 8 1 98.75 87 ASN B CA 1
ATOM 1601 C C . ASN B 1 87 ? -12.234 15.695 7.844 1 98.75 87 ASN B C 1
ATOM 1603 O O . ASN B 1 87 ? -12.602 16.328 8.828 1 98.75 87 ASN B O 1
ATOM 1607 N N . VAL B 1 88 ? -12.688 15.922 6.605 1 98.19 88 VAL B N 1
ATOM 1608 C CA . VAL B 1 88 ? -13.445 17.141 6.355 1 98.19 88 VAL B CA 1
ATOM 1609 C C . VAL B 1 88 ? -14.922 16.922 6.688 1 98.19 88 VAL B C 1
ATOM 1611 O O . VAL B 1 88 ? -15.695 17.875 6.781 1 98.19 88 VAL B O 1
ATOM 1614 N N . SER B 1 89 ? -15.297 15.688 6.801 1 98.31 89 SER B N 1
ATOM 1615 C CA . SER B 1 89 ? -16.688 15.359 7.082 1 98.31 89 SER B CA 1
ATOM 1616 C C . SER B 1 89 ? -17.031 15.617 8.547 1 98.31 89 SER B C 1
ATOM 1618 O O . SER B 1 89 ? -16.266 15.273 9.438 1 98.31 89 SER B O 1
ATOM 1620 N N . ASP B 1 90 ? -18.219 16.125 8.766 1 97.5 90 ASP B N 1
ATOM 1621 C CA . ASP B 1 90 ? -18.703 16.344 10.125 1 97.5 90 ASP B CA 1
ATOM 1622 C C . ASP B 1 90 ? -19.688 15.258 10.547 1 97.5 90 ASP B C 1
ATOM 1624 O O . ASP B 1 90 ? -20.328 15.352 11.594 1 97.5 90 ASP B O 1
ATOM 1628 N N . SER B 1 91 ? -19.766 14.219 9.703 1 98.06 91 SER B N 1
ATOM 1629 C CA . SER B 1 91 ? -20.766 13.203 10.031 1 98.06 91 SER B CA 1
ATOM 1630 C C . SER B 1 91 ? -20.188 11.797 9.891 1 98.06 91 SER B C 1
ATOM 1632 O O . SER B 1 91 ? -20.688 10.852 10.492 1 98.06 91 SER B O 1
ATOM 1634 N N . GLU B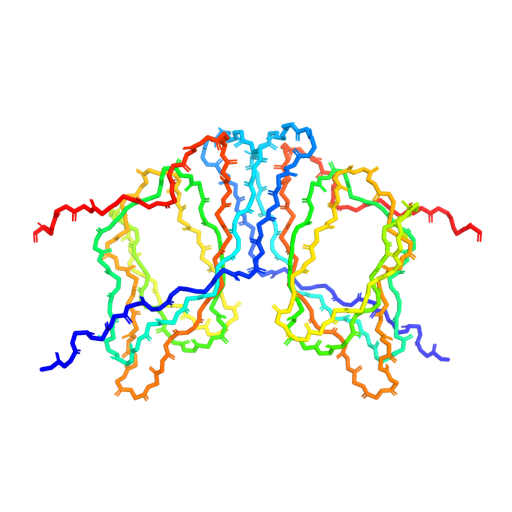 1 92 ? -19.172 11.664 9.07 1 98.25 92 GLU B N 1
ATOM 1635 C CA . GLU B 1 92 ? -18.625 10.336 8.805 1 98.25 92 GLU B CA 1
ATOM 1636 C C . GLU B 1 92 ? -17.141 10.281 9.156 1 98.25 92 GLU B C 1
ATOM 1638 O O . GLU B 1 92 ? -16.453 11.305 9.164 1 98.25 92 GLU B O 1
ATOM 1643 N N . SER B 1 93 ? -16.656 9.086 9.422 1 98.62 93 SER B N 1
ATOM 1644 C CA . SER B 1 93 ? -15.227 8.891 9.633 1 98.62 93 SER B CA 1
ATOM 1645 C C . SER B 1 93 ? -14.469 8.859 8.312 1 98.62 93 SER B C 1
ATOM 1647 O O . SER B 1 93 ? -15.047 8.555 7.27 1 98.62 93 SER B O 1
ATOM 1649 N N . LEU B 1 94 ? -13.266 9.25 8.398 1 98.75 94 LEU B N 1
ATOM 1650 C CA . LEU B 1 94 ? -12.297 9.016 7.336 1 98.75 94 LEU B CA 1
ATOM 1651 C C . LEU B 1 94 ? -11.492 7.746 7.598 1 98.75 94 LEU B C 1
ATOM 1653 O O . LEU B 1 94 ? -10.961 7.559 8.688 1 98.75 94 LEU B O 1
ATOM 1657 N N . VAL B 1 95 ? -11.445 6.84 6.602 1 98.69 95 VAL B N 1
ATOM 1658 C CA . VAL B 1 95 ? -10.672 5.609 6.711 1 98.69 95 VAL B CA 1
ATOM 1659 C C . VAL B 1 95 ? -9.656 5.535 5.574 1 98.69 95 VAL B C 1
ATOM 1661 O O . VAL B 1 95 ? -9.992 5.762 4.41 1 98.69 95 VAL B O 1
ATOM 1664 N N . PHE B 1 96 ? -8.484 5.246 5.91 1 98.75 96 PHE B N 1
ATOM 1665 C CA . PHE B 1 96 ? -7.461 5.039 4.891 1 98.75 96 PHE B CA 1
ATOM 1666 C C . PHE B 1 96 ? -6.492 3.939 5.305 1 98.75 96 PHE B C 1
ATOM 1668 O O . PHE B 1 96 ? -6.461 3.541 6.473 1 98.75 96 PHE B O 1
ATOM 1675 N N . ILE B 1 97 ? -5.812 3.363 4.352 1 98.88 97 ILE B N 1
ATOM 1676 C CA . ILE B 1 97 ? -4.742 2.4 4.574 1 98.88 97 ILE B CA 1
ATOM 1677 C C . ILE B 1 97 ? -3.398 3.029 4.207 1 98.88 97 ILE B C 1
ATOM 1679 O O . ILE B 1 97 ? -3.273 3.672 3.162 1 98.88 97 ILE B O 1
ATOM 1683 N N . ALA B 1 98 ? -2.459 2.945 5.07 1 98.94 98 ALA B N 1
ATOM 1684 C CA . ALA B 1 98 ? -1.131 3.518 4.867 1 98.94 98 ALA B CA 1
ATOM 1685 C C . ALA B 1 98 ? -0.06 2.43 4.859 1 98.94 98 ALA B C 1
ATOM 1687 O O . ALA B 1 98 ? -0.103 1.501 5.668 1 98.94 98 ALA B O 1
ATOM 1688 N N . TYR B 1 99 ? 0.807 2.502 3.926 1 98.94 99 TYR B N 1
ATOM 1689 C CA . TYR B 1 99 ? 1.975 1.638 3.797 1 98.94 99 TYR B CA 1
ATOM 1690 C C . TYR B 1 99 ? 3.254 2.396 4.129 1 98.94 99 TYR B C 1
ATOM 1692 O O . TYR B 1 99 ? 3.66 3.297 3.389 1 98.94 99 TYR B O 1
ATOM 1700 N N . TYR B 1 100 ? 3.863 2.076 5.258 1 98.88 100 TYR B N 1
ATOM 1701 C CA . TYR B 1 100 ? 5.129 2.672 5.672 1 98.88 100 TYR B CA 1
ATOM 1702 C C . TYR B 1 100 ? 6.309 1.888 5.109 1 98.88 100 TYR B C 1
ATOM 1704 O O . TYR B 1 100 ? 6.457 0.695 5.383 1 98.88 100 TYR B O 1
ATOM 1712 N N . LEU B 1 101 ? 7.113 2.531 4.301 1 98.75 101 LEU B N 1
ATOM 1713 C CA . LEU B 1 101 ? 8.219 1.897 3.59 1 98.75 101 LEU B CA 1
ATOM 1714 C C . LEU B 1 101 ? 9.539 2.156 4.301 1 98.75 101 LEU B C 1
ATOM 1716 O O . LEU B 1 101 ? 10.211 3.152 4.027 1 98.75 101 LEU B O 1
ATOM 1720 N N . ILE B 1 102 ? 9.969 1.181 5.113 1 98.62 102 ILE B N 1
ATOM 1721 C CA . ILE B 1 102 ? 10.898 1.445 6.203 1 98.62 102 ILE B CA 1
ATOM 1722 C C . ILE B 1 102 ? 12.273 0.864 5.863 1 98.62 102 ILE B C 1
ATOM 1724 O O . ILE B 1 102 ? 12.367 -0.257 5.359 1 98.62 102 ILE B O 1
ATOM 1728 N N . GLU B 1 103 ? 13.25 1.6 6.102 1 97.81 103 GLU B N 1
ATOM 1729 C CA . GLU B 1 103 ? 14.625 1.104 6.121 1 97.81 103 GLU B CA 1
ATOM 1730 C C . GLU B 1 103 ? 15.125 0.917 7.551 1 97.81 103 GLU B C 1
ATOM 1732 O O . GLU B 1 103 ? 15.172 1.872 8.328 1 97.81 103 GLU B O 1
ATOM 1737 N N . GLU B 1 104 ? 15.508 -0.356 7.883 1 93.44 104 GLU B N 1
ATOM 1738 C CA . GLU B 1 104 ? 16.078 -0.676 9.188 1 93.44 104 GLU B CA 1
ATOM 1739 C C . GLU B 1 104 ? 15.117 -0.312 10.32 1 93.44 104 GLU B C 1
ATOM 1741 O O . GLU B 1 104 ? 13.992 -0.812 10.367 1 93.44 104 GLU B O 1
ATOM 1746 N N . CYS B 1 105 ? 15.562 0.557 11.219 1 91 105 CYS B N 1
ATOM 1747 C CA . CYS B 1 105 ? 14.773 0.818 12.414 1 91 105 CYS B CA 1
ATOM 1748 C C . CYS B 1 105 ? 14.203 2.232 12.391 1 91 105 CYS B C 1
ATOM 1750 O O . CYS B 1 105 ? 14.078 2.871 13.438 1 91 105 CYS B O 1
ATOM 1752 N N . GLU B 1 106 ? 13.859 2.658 11.25 1 95.12 106 GLU B N 1
ATOM 1753 C CA . GLU B 1 106 ? 13.25 3.984 11.133 1 95.12 106 GLU B CA 1
ATOM 1754 C C . GLU B 1 106 ? 11.922 4.051 11.875 1 95.12 106 GLU B C 1
ATOM 1756 O O . GLU B 1 106 ? 11.141 3.098 11.836 1 95.12 106 GLU B O 1
ATOM 1761 N N . ASP B 1 107 ? 11.75 5.18 12.594 1 96.25 107 ASP B N 1
ATOM 1762 C CA . ASP B 1 107 ? 10.469 5.414 13.242 1 96.25 107 ASP B CA 1
ATOM 1763 C C . ASP B 1 107 ? 9.352 5.578 12.211 1 96.25 107 ASP B C 1
ATOM 1765 O O . ASP B 1 107 ? 9.609 5.965 11.07 1 96.25 107 ASP B O 1
ATOM 1769 N N . LEU B 1 108 ? 8.117 5.332 12.648 1 97.94 108 LEU B N 1
ATOM 1770 C CA . LEU B 1 108 ? 6.984 5.477 11.734 1 97.94 108 LEU B CA 1
ATOM 1771 C C . LEU B 1 108 ? 6.516 6.926 11.672 1 97.94 108 LEU B C 1
ATOM 1773 O O . LEU B 1 108 ? 6.031 7.379 10.633 1 97.94 108 LEU B O 1
ATOM 1777 N N . ILE B 1 109 ? 6.672 7.629 12.781 1 98.38 109 ILE B N 1
ATOM 1778 C CA . ILE B 1 109 ? 6.09 8.961 12.836 1 98.38 109 ILE B CA 1
ATOM 1779 C C . ILE B 1 109 ? 6.852 9.82 13.844 1 98.38 109 ILE B C 1
ATOM 1781 O O . ILE B 1 109 ? 7.309 9.312 14.875 1 98.38 109 ILE B O 1
ATOM 1785 N N . VAL B 1 110 ? 7.031 11.023 13.562 1 98.44 110 VAL B N 1
ATOM 1786 C CA . VAL B 1 110 ? 7.535 12.055 14.461 1 98.44 110 VAL B CA 1
ATOM 1787 C C . VAL B 1 110 ? 6.539 13.211 14.523 1 98.44 110 VAL B C 1
ATOM 1789 O O . VAL B 1 110 ? 6.27 13.859 13.516 1 98.44 110 VAL B O 1
ATOM 1792 N N . LEU B 1 111 ? 5.98 13.422 15.688 1 97.75 111 LEU B N 1
ATOM 1793 C CA . LEU B 1 111 ? 5.113 14.586 15.867 1 97.75 111 LEU B CA 1
ATOM 1794 C C . LEU B 1 111 ? 5.934 15.867 15.961 1 97.75 111 LEU B C 1
ATOM 1796 O O . LEU B 1 111 ? 6.992 15.883 16.594 1 97.75 111 LEU B O 1
ATOM 1800 N N . LEU B 1 112 ? 5.383 16.875 15.297 1 97.69 112 LEU B N 1
ATOM 1801 C CA . LEU B 1 112 ? 6.062 18.156 15.297 1 97.69 112 LEU B CA 1
ATOM 1802 C C . LEU B 1 112 ? 5.312 19.172 16.156 1 97.69 112 LEU B C 1
ATOM 1804 O O . LEU B 1 112 ? 4.094 19.078 16.312 1 97.69 112 LEU B O 1
ATOM 1808 N N . PRO B 1 113 ? 6 20.109 16.781 1 93.06 113 PRO B N 1
ATOM 1809 C CA . PRO B 1 113 ? 5.32 21.156 17.562 1 93.06 113 PRO B CA 1
ATOM 1810 C C . PRO B 1 113 ? 4.438 22.062 16.703 1 93.06 113 PRO B C 1
ATOM 1812 O O . PRO B 1 113 ? 4.789 22.359 15.562 1 93.06 113 PRO B O 1
ATOM 1815 N N . LYS B 1 114 ? 3.137 22.219 17.188 1 81.06 114 LYS B N 1
ATOM 1816 C CA . LYS B 1 114 ? 2.16 23.031 16.469 1 81.06 114 LYS B CA 1
ATOM 1817 C C . LYS B 1 114 ? 2.752 24.375 16.078 1 81.06 114 LYS B C 1
ATOM 1819 O O . LYS B 1 114 ? 3.531 24.969 16.828 1 81.06 114 LYS B O 1
ATOM 1824 N N . LYS B 1 115 ? 2.498 24.719 14.812 1 62.88 115 LYS B N 1
ATOM 1825 C CA . LYS B 1 115 ? 2.932 26.047 14.406 1 62.88 115 LYS B CA 1
ATOM 1826 C C . LYS B 1 115 ? 2.014 27.125 14.992 1 62.88 115 LYS B C 1
ATOM 1828 O O . LYS B 1 115 ? 0.819 26.891 15.18 1 62.88 115 LYS B O 1
#

Radius of gyration: 18.1 Å; Cα contacts (8 Å, |Δi|>4): 666; chains: 2; bounding box: 38×52×46 Å

Solvent-accessible surface area (backbone atoms only — not comparable to full-atom values): 11926 Å² total; per-residue (Å²): 123,78,80,58,60,73,44,76,42,84,62,44,77,47,71,49,94,57,78,35,59,33,32,32,41,43,33,32,41,35,37,29,35,47,60,16,62,51,72,39,24,30,19,70,26,38,31,37,36,34,30,69,35,47,41,35,38,37,20,46,64,97,51,75,73,42,82,42,41,56,68,38,58,53,76,46,56,54,67,43,49,34,61,37,51,26,22,72,36,82,82,46,52,22,31,32,41,39,40,38,45,23,40,80,86,52,56,80,66,44,81,46,82,80,129,123,78,80,60,60,74,44,77,41,86,64,42,75,46,70,50,92,58,77,35,58,32,32,33,38,41,31,33,41,36,38,29,35,48,59,15,64,51,72,40,25,30,18,71,26,38,32,40,36,32,29,68,34,46,41,35,39,38,20,45,64,95,52,75,72,41,81,42,40,57,67,38,57,54,75,45,54,55,66,43,48,32,61,36,52,25,21,74,35,82,80,46,53,22,31,31,41,41,40,38,46,24,41,82,84,52,55,80,65,45,82,46,82,81,129

Foldseek 3Di:
DPPPDDDDDDQDDDDAPDDDDFDDKDKDKDKAFAFGWDAWKAFQFKKKKAWQAAWWFWDWPPDDTDIHGHSHMDIGHHPTITPTGTGHGRPGMTIMMMMTGDDDDTDGMDGDPDD/DPPPDDDDDDQDDDDAPDDDDFDDKDKDKDKAFAFGWDAWKAFQFKKKKAWQAAWWFWDWPPDDTDIHGHSHMDIGHHPTITPTGTGHGRPGMTIMMMMTGDDDPTDGMDGDPDD

InterPro domains:
  IPR011051 RmlC-like cupin domain superfamily [SSF51182] (23-101)
  IPR013096 Cupin 2, conserved barrel [PF07883] (30-96)
  IPR014710 RmlC-like jelly roll fold [G3DSA:2.60.120.10] (2-105)

Secondary structure (DSSP, 8-state):
------EEEEEEEEEEEEEEEEEEEEEEEEEE-TT-BPPSEE-SS-EEEEEEESEEEEEETTS--EEEETT-EEEE-TT--EEEEEE--SSS-EEEEEEEEE-TT--S-EE----/------EEEEEEEEEEEEEEEEEEEEEEEEEE-TT-BPPSEE-SS-EEEEEEESEEEEEETTS--EEEETT-EEEE-TTPPEEEEEE--SSS-EEEEEEEEE-TT--S-EE----

pLDDT: mean 95.61, std 10.3, range [33.81, 98.94]

Nearest PDB structures (foldseek):
  4b29-assembly1_A  TM=8.629E-01  e=1.118E-05  Roseovarius nubinhibens ISM
  2b8m-assembly1_A-2  TM=8.922E-01  e=1.110E-04  Methanocaldococcus jannaschii
  4uxa-assembly9_L  TM=7.974E-01  e=5.935E-05  Granulicella tundricola
  4bif-assembly1_C  TM=7.610E-01  e=3.343E-05  Granulicella tundricola MP5ACTX9
  8x0v-assembly1_B  TM=7.755E-01  e=3.299E-03  Stachybotrys sp.